Protein AF-A0A7M4DQT8-F1 (afdb_monomer)

Mean predicted aligned error: 9.0 Å

Radius of gyration: 18.7 Å; Cα contacts (8 Å, |Δi|>4): 363; chains: 1; bounding box: 42×49×51 Å

Organism: NCBI:txid2761496

pLDDT: mean 80.87, std 18.99, range [19.44, 98.06]

Sequence (211 aa):
MRLVGCSSTVIAAPVTSRQLQTQGSTGDQQHAVLESAALSCTLWRNPTDHDDPANLADLSDGARIALNSDPAGPLPDWLLRLRERLRYPLLWEAVRTTHISDHSLAGWHTPASELVDHTNYILTNTFRDTRNSGWGPHSTVRDPATENALTLDVPIRVDGRDVQGLRLDGDPDVVGLAASLGDRILTAVLAREHKPFLRLAFATRPDRAPG

Solvent-accessible surface area (backbone atoms only — not comparable to full-atom values): 12280 Å² total; per-residue (Å²): 135,87,84,78,78,85,52,84,48,73,43,57,60,81,48,89,49,78,45,82,47,77,45,64,50,70,62,103,50,101,56,75,44,73,38,34,36,30,33,26,33,42,49,42,64,42,75,93,44,80,82,43,73,75,22,47,41,97,60,56,70,67,57,49,49,67,67,70,51,83,68,98,58,95,68,59,69,70,56,53,56,49,53,60,51,70,48,31,38,64,41,68,53,23,36,34,39,36,44,57,84,50,74,88,49,44,87,70,62,39,44,56,53,52,34,28,51,52,42,40,51,46,43,50,67,74,37,32,93,83,31,35,54,73,77,68,98,80,42,43,59,59,87,62,66,51,68,88,57,48,44,73,78,36,78,40,42,43,69,90,38,77,40,65,19,36,33,34,72,76,53,89,61,39,34,35,38,17,27,68,73,81,62,33,32,41,29,33,43,42,57,41,89,52,50,89,64,54,56,87,37,34,30,76,46,75,62,77,72,88,124

Nearest PDB structures (foldseek):
  2grg-assembly1_A  TM=5.881E-01  e=9.055E-01  Saccharomyces cerevisiae
  3ggr-assembly1_B  TM=3.347E-01  e=1.017E+00  Homo sapiens
  7z1o-assembly1_H  TM=2.365E-01  e=1.678E-01  Saccharomyces cerevisiae W303
  7o75-assembly1_H  TM=2.654E-01  e=6.389E-01  Saccharomyces cerevisiae S288C
  6qh1-assembly1_B  TM=6.733E-01  e=9.819E+00  Schizosaccharomyces pombe

Foldseek 3Di:
DDDQDDDWDKDFPPFPDKDKDWDWDDDPDPDTDTFKIFMKTFFDLPPVDNPPLVQFDPDDPVLVCVLPDDPPDDDPPVVVVVSVSNRGDMQGSQKMKGFQPDPVCVVVDDQLNVQQVVQQVCCVPVVVVPFWDDDDPPTHGHPGDHSVQKDFQDFAAEQNGTATWIWRDPDQQKIKIWGDPDRIIMIGIGGPVCVVSGDGHIYTDPRDPDD

Secondary structure (DSSP, 8-state):
---------BPPBT---EEEEEEEE--SSSS-EEEEEEEEEE--SSTT-TT-GGGS----HHHHHHHHSPPSSPPPHHHHHHHHHTTS-EEEEEEEEEE---GGGTTT--HHHHHHHHHHHHHHHHSHHHHEESSSTT-EESS---GGGEEEEEEEEETTEEEEEEEE--SSSEEEEEEE-SSEEEEEEEEGGGGGG-B--B-BPPP----

Structure (mmCIF, N/CA/C/O backbone):
data_AF-A0A7M4DQT8-F1
#
_entry.id   AF-A0A7M4DQT8-F1
#
loop_
_atom_site.group_PDB
_atom_site.id
_atom_site.type_symbol
_atom_site.label_atom_id
_atom_site.label_alt_id
_atom_site.label_comp_id
_atom_site.label_asym_id
_atom_site.label_entity_id
_atom_site.label_seq_id
_atom_site.pdbx_PDB_ins_code
_atom_site.Cartn_x
_atom_site.Cartn_y
_atom_site.Cartn_z
_atom_site.occupancy
_atom_site.B_iso_or_equiv
_atom_site.auth_seq_id
_atom_site.auth_comp_id
_atom_site.auth_asym_id
_atom_site.auth_atom_id
_atom_site.pdbx_PDB_model_num
ATOM 1 N N . MET A 1 1 ? 2.878 -35.158 16.247 1.00 23.28 1 MET A N 1
ATOM 2 C CA . MET A 1 1 ? 1.845 -34.104 16.336 1.00 23.28 1 MET A CA 1
ATOM 3 C C . MET A 1 1 ? 2.089 -33.153 15.172 1.00 23.28 1 MET A C 1
ATOM 5 O O . MET A 1 1 ? 3.195 -32.646 15.063 1.00 23.28 1 MET A O 1
ATOM 9 N N . ARG A 1 2 ? 1.163 -33.083 14.208 1.00 19.44 2 ARG A N 1
ATOM 10 C CA . ARG A 1 2 ? 1.344 -32.379 12.925 1.00 19.44 2 ARG A CA 1
ATOM 11 C C . ARG A 1 2 ? 1.189 -30.868 13.137 1.00 19.44 2 ARG A C 1
ATOM 13 O O . ARG A 1 2 ? 0.132 -30.443 13.588 1.00 19.44 2 ARG A O 1
ATOM 20 N N . LEU A 1 3 ? 2.223 -30.090 12.819 1.00 20.17 3 LEU A N 1
ATOM 21 C CA . LEU A 1 3 ? 2.159 -28.628 12.751 1.00 20.17 3 LEU A CA 1
ATOM 22 C C . LEU A 1 3 ? 1.460 -28.237 11.445 1.00 20.17 3 LEU A C 1
ATOM 24 O O . LEU A 1 3 ? 1.975 -28.483 10.355 1.00 20.17 3 LEU A O 1
ATOM 28 N N . VAL A 1 4 ? 0.253 -27.696 11.577 1.00 22.62 4 VAL A N 1
ATOM 29 C CA . VAL A 1 4 ? -0.516 -27.087 10.490 1.00 22.62 4 VAL A CA 1
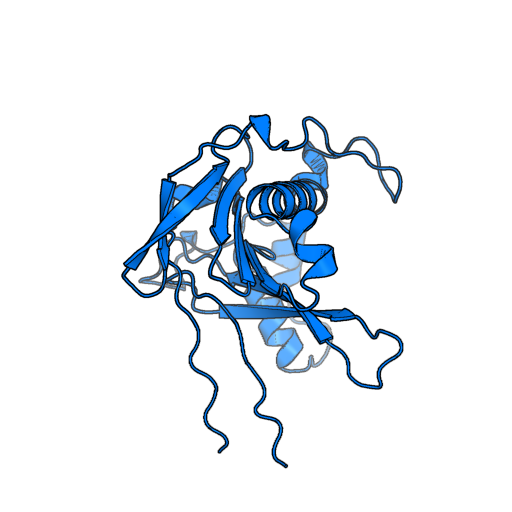ATOM 30 C C . VAL A 1 4 ? 0.084 -25.702 10.258 1.00 22.62 4 VAL A C 1
ATOM 32 O O . VAL A 1 4 ? 0.079 -24.867 11.157 1.00 22.62 4 VAL A O 1
ATOM 35 N N . GLY A 1 5 ? 0.684 -25.495 9.086 1.00 25.33 5 GLY A N 1
ATOM 36 C CA . GLY A 1 5 ? 1.265 -24.215 8.698 1.00 25.33 5 GLY A CA 1
ATOM 37 C C . GLY A 1 5 ? 0.170 -23.204 8.376 1.00 25.33 5 GLY A C 1
ATOM 38 O O . GLY A 1 5 ? -0.442 -23.297 7.316 1.00 25.33 5 GLY A O 1
ATOM 39 N N . CYS A 1 6 ? -0.046 -22.245 9.275 1.00 23.98 6 CYS A N 1
ATOM 40 C CA . CYS A 1 6 ? -0.938 -21.110 9.056 1.00 23.98 6 CYS A CA 1
ATOM 41 C C . CYS A 1 6 ? -0.392 -20.233 7.920 1.00 23.98 6 CYS A C 1
ATOM 43 O O . CYS A 1 6 ? 0.663 -19.610 8.053 1.00 23.98 6 CYS A O 1
ATOM 45 N N . SER A 1 7 ? -1.094 -20.201 6.787 1.00 31.19 7 SER A N 1
ATOM 46 C CA . SER A 1 7 ? -0.751 -19.378 5.625 1.00 31.19 7 SER A CA 1
ATOM 47 C C . SER A 1 7 ? -1.648 -18.139 5.570 1.00 31.19 7 SER A C 1
ATOM 49 O O . SER A 1 7 ? -2.749 -18.189 5.034 1.00 31.19 7 SER A O 1
ATOM 51 N N . SER A 1 8 ? -1.175 -16.990 6.057 1.00 33.00 8 SER A N 1
ATOM 52 C CA . SER A 1 8 ? -1.932 -15.729 5.975 1.00 33.00 8 SER A CA 1
ATOM 53 C C . SER A 1 8 ? -1.535 -14.919 4.749 1.00 33.00 8 SER A C 1
ATOM 55 O O . SER A 1 8 ? -0.367 -14.564 4.609 1.00 33.0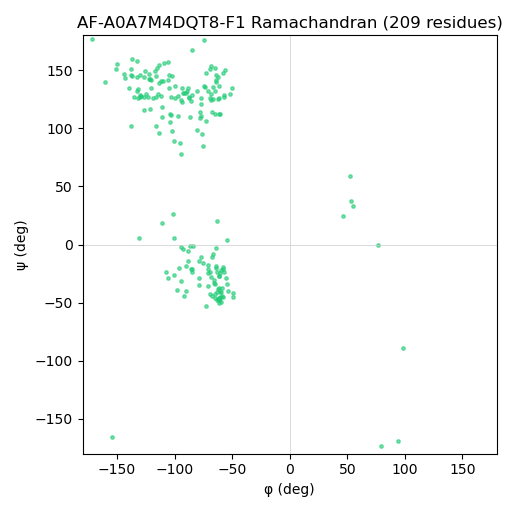0 8 SER A O 1
ATOM 57 N N . THR A 1 9 ? -2.482 -14.553 3.875 1.00 42.03 9 THR A N 1
ATOM 58 C CA . THR A 1 9 ? -2.281 -13.438 2.929 1.00 42.03 9 THR A CA 1
ATOM 59 C C . THR A 1 9 ? -3.595 -12.879 2.370 1.00 42.03 9 THR A C 1
ATOM 61 O O . THR A 1 9 ? -4.488 -13.639 2.002 1.00 42.03 9 THR A O 1
ATOM 64 N N . VAL A 1 10 ? -3.659 -11.548 2.243 1.00 39.78 10 VAL A N 1
ATOM 65 C CA . VAL A 1 10 ? -4.800 -10.752 1.777 1.00 39.78 10 VAL A CA 1
ATOM 66 C C . VAL A 1 10 ? -4.768 -10.438 0.263 1.00 39.78 10 VAL A C 1
ATOM 68 O O . VAL A 1 10 ? -3.748 -10.032 -0.280 1.00 39.78 10 VAL A O 1
ATOM 71 N N . ILE A 1 11 ? -5.889 -10.600 -0.450 1.00 42.41 11 ILE A N 1
ATOM 72 C CA . ILE A 1 11 ? -6.026 -10.298 -1.893 1.00 42.41 11 ILE A CA 1
ATOM 73 C C . ILE A 1 11 ? -6.564 -8.883 -2.150 1.00 42.41 11 ILE A C 1
ATOM 75 O O . ILE A 1 11 ? -7.702 -8.645 -1.784 1.00 42.41 11 ILE A O 1
ATOM 79 N N . ALA A 1 12 ? -5.845 -8.033 -2.897 1.00 35.44 12 ALA A N 1
ATOM 80 C CA . ALA A 1 12 ? -6.439 -6.925 -3.662 1.00 35.44 12 ALA A CA 1
ATOM 81 C C . ALA A 1 12 ? -6.751 -7.397 -5.101 1.00 35.44 12 ALA A C 1
ATOM 83 O O . ALA A 1 12 ? -5.909 -8.027 -5.748 1.00 35.44 12 ALA A O 1
ATOM 84 N N . ALA A 1 13 ? -7.963 -7.153 -5.606 1.00 44.38 13 ALA A N 1
ATOM 85 C CA . ALA A 1 13 ? -8.388 -7.557 -6.954 1.00 44.38 13 ALA A CA 1
ATOM 86 C C . ALA A 1 13 ? -8.557 -6.337 -7.888 1.00 44.38 13 ALA A C 1
ATOM 88 O O . ALA A 1 13 ? -9.111 -5.337 -7.428 1.00 44.38 13 ALA A O 1
ATOM 89 N N . PRO A 1 14 ? -8.170 -6.420 -9.183 1.00 47.59 14 PRO A N 1
ATOM 90 C CA . PRO A 1 14 ? -7.611 -7.575 -9.888 1.00 47.59 14 PRO A CA 1
ATOM 91 C C . PRO A 1 14 ? -6.079 -7.470 -10.014 1.00 47.59 14 PRO A C 1
ATOM 93 O O . PRO A 1 14 ? -5.546 -6.961 -10.992 1.00 47.59 14 PRO A O 1
ATOM 96 N N . VAL A 1 15 ? -5.346 -7.980 -9.020 1.00 46.81 15 VAL A N 1
ATOM 97 C CA . VAL A 1 15 ? -3.899 -8.201 -9.142 1.00 46.81 15 VAL A CA 1
ATOM 98 C C . VAL A 1 15 ? -3.653 -9.659 -9.524 1.00 46.81 15 VAL A C 1
ATOM 100 O O . VAL A 1 15 ? -3.838 -10.560 -8.693 1.00 46.81 15 VAL A O 1
ATOM 103 N N . THR A 1 16 ? -3.193 -9.877 -10.757 1.00 49.41 16 THR A N 1
ATOM 104 C CA . THR A 1 16 ? -2.913 -11.205 -11.339 1.00 49.41 16 THR A CA 1
ATOM 105 C C . THR A 1 16 ? -1.515 -11.734 -10.984 1.00 4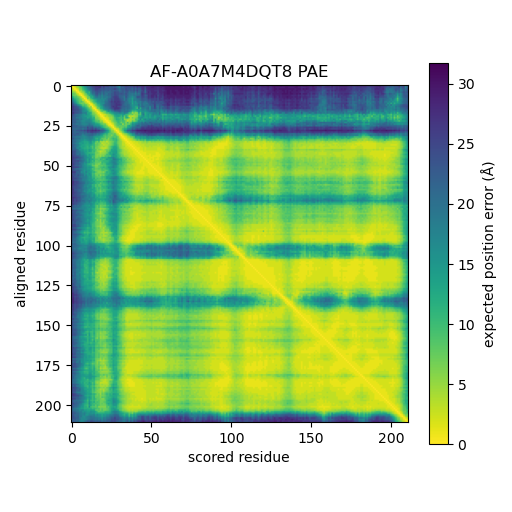9.41 16 THR A C 1
ATOM 107 O O . THR A 1 16 ? -1.311 -12.942 -10.914 1.00 49.41 16 THR A O 1
ATOM 110 N N . SER A 1 17 ? -0.563 -10.851 -10.656 1.00 51.78 17 SER A N 1
ATOM 111 C CA . SER A 1 17 ? 0.837 -11.220 -10.395 1.00 51.78 17 SER A CA 1
ATOM 112 C C . SER A 1 17 ? 1.311 -10.685 -9.045 1.00 51.78 17 SER A C 1
ATOM 114 O O . SER A 1 17 ? 1.395 -9.476 -8.837 1.00 51.78 17 SER A O 1
ATOM 116 N N . ARG A 1 18 ? 1.638 -11.591 -8.113 1.00 59.94 18 ARG A N 1
ATOM 117 C CA . ARG A 1 18 ? 1.982 -11.258 -6.717 1.00 59.94 18 ARG A CA 1
ATOM 118 C C . ARG A 1 18 ? 3.361 -11.768 -6.344 1.00 59.94 18 ARG A C 1
ATOM 120 O O . ARG A 1 18 ? 3.791 -12.800 -6.852 1.00 59.94 18 ARG A O 1
ATOM 127 N N . GLN A 1 19 ? 4.043 -11.031 -5.487 1.00 57.81 19 GLN A N 1
ATOM 128 C CA . GLN A 1 19 ? 5.259 -11.455 -4.813 1.00 57.81 19 GLN A CA 1
ATOM 129 C C . GLN A 1 19 ? 4.999 -11.341 -3.314 1.00 57.81 19 GLN A C 1
ATOM 131 O O . GLN A 1 19 ? 4.532 -10.305 -2.852 1.00 57.81 19 GLN A O 1
ATOM 136 N N . LEU A 1 20 ? 5.250 -12.428 -2.587 1.00 66.50 20 LEU A N 1
ATOM 137 C CA . LEU A 1 20 ? 5.123 -12.481 -1.135 1.00 66.50 20 LEU A CA 1
ATOM 138 C C . LEU A 1 20 ? 6.511 -12.324 -0.527 1.00 66.50 20 LEU A C 1
ATOM 140 O O . LEU A 1 20 ? 7.429 -13.060 -0.891 1.00 66.50 20 LEU A O 1
ATOM 144 N N . GLN A 1 21 ? 6.646 -11.367 0.378 1.00 59.88 21 GLN A N 1
ATOM 145 C CA . GLN A 1 21 ? 7.790 -11.226 1.263 1.00 59.88 21 GLN A CA 1
ATOM 146 C C . GLN A 1 21 ? 7.335 -11.522 2.686 1.00 59.88 21 GLN A C 1
ATOM 148 O O . GLN A 1 21 ? 6.234 -11.164 3.095 1.00 59.88 21 GLN A O 1
ATOM 153 N N . THR A 1 22 ? 8.188 -12.207 3.430 1.00 62.84 22 THR A N 1
ATOM 154 C CA . THR A 1 22 ? 7.878 -12.716 4.760 1.00 62.84 22 THR A CA 1
ATOM 155 C C . THR A 1 22 ? 9.005 -12.289 5.684 1.00 62.84 22 THR A C 1
ATOM 157 O O . THR A 1 22 ? 10.168 -12.542 5.372 1.00 62.84 22 THR A O 1
ATOM 160 N N . GLN A 1 23 ? 8.670 -11.648 6.799 1.00 56.72 23 GLN A N 1
ATOM 161 C CA . GLN A 1 23 ? 9.611 -11.300 7.858 1.00 56.72 23 GLN A CA 1
ATOM 162 C C . GLN A 1 23 ? 9.249 -12.093 9.115 1.00 56.72 23 GLN A C 1
ATOM 164 O O . GLN A 1 23 ? 8.091 -12.130 9.531 1.00 56.72 23 GLN A O 1
ATOM 169 N N . GLY A 1 24 ? 10.234 -12.761 9.706 1.00 50.09 24 GLY A N 1
ATOM 170 C CA . GLY A 1 24 ? 10.061 -13.512 10.944 1.00 50.09 24 GLY A CA 1
ATOM 171 C C . GLY A 1 24 ? 11.239 -13.284 11.873 1.00 50.09 24 GLY A C 1
ATOM 172 O O . GLY A 1 24 ? 12.356 -13.040 11.412 1.00 50.09 24 GLY A O 1
ATOM 173 N N . SER A 1 25 ? 10.984 -13.386 13.169 1.00 49.28 25 SER A N 1
ATOM 174 C CA . SER A 1 25 ? 12.021 -13.364 14.191 1.00 49.28 25 SER A CA 1
ATOM 175 C C . SER A 1 25 ? 12.232 -14.762 14.758 1.00 49.28 25 SER A C 1
ATOM 177 O O . SER A 1 25 ? 11.388 -15.657 14.657 1.00 49.28 25 SER A O 1
ATOM 179 N N . THR A 1 26 ? 13.414 -14.974 15.325 1.00 45.16 26 THR A N 1
ATOM 180 C CA . THR A 1 26 ? 13.712 -16.165 16.117 1.00 45.16 26 THR A CA 1
ATOM 181 C C . THR A 1 26 ? 13.982 -15.680 17.534 1.00 45.16 26 THR A C 1
ATOM 183 O O . THR A 1 26 ? 15.041 -15.115 17.794 1.00 45.16 26 THR A O 1
ATOM 186 N N . GLY A 1 27 ? 13.003 -15.822 18.427 1.00 45.62 27 GLY A N 1
ATOM 187 C CA . GLY A 1 27 ? 13.247 -15.706 19.868 1.00 45.62 27 GLY A CA 1
ATOM 188 C C . GLY A 1 27 ? 13.968 -16.952 20.392 1.00 45.62 27 GLY A C 1
ATOM 189 O O . GLY A 1 27 ? 14.128 -17.916 19.652 1.00 45.62 27 GLY A O 1
ATOM 190 N N . ASP A 1 28 ? 14.347 -16.973 21.673 1.00 50.66 28 ASP A N 1
ATOM 191 C CA . ASP A 1 28 ? 15.038 -18.078 22.385 1.00 50.66 28 ASP A CA 1
ATOM 192 C C . ASP A 1 28 ? 14.342 -19.467 22.321 1.00 50.66 28 ASP A C 1
ATOM 194 O O . ASP A 1 28 ? 14.787 -20.442 22.927 1.00 50.66 28 ASP A O 1
ATOM 198 N N . GLN A 1 29 ? 13.245 -19.592 21.575 1.00 48.81 29 GLN A N 1
ATOM 199 C CA . GLN A 1 29 ? 12.567 -20.840 21.262 1.00 48.81 29 GLN A CA 1
ATOM 200 C C . GLN A 1 29 ? 12.869 -21.244 19.814 1.00 48.81 29 GLN A C 1
ATOM 202 O O . GLN A 1 29 ? 12.802 -20.436 18.897 1.00 48.81 29 GLN A O 1
ATOM 207 N N . GLN A 1 30 ? 13.183 -22.523 19.609 1.00 51.69 30 GLN A N 1
ATOM 208 C CA . GLN A 1 30 ? 13.743 -23.141 18.393 1.00 51.69 30 GLN A CA 1
ATOM 209 C C . GLN A 1 30 ? 12.858 -23.094 17.118 1.00 51.69 30 GLN A C 1
ATOM 211 O O . GLN A 1 30 ? 13.068 -23.875 16.188 1.00 51.69 30 GLN A O 1
ATOM 216 N N . HIS A 1 31 ? 11.880 -22.190 17.037 1.00 54.09 31 HIS A N 1
ATOM 217 C CA . HIS A 1 31 ? 10.994 -22.004 15.893 1.00 54.09 31 HIS A CA 1
ATOM 218 C C . HIS A 1 31 ? 10.905 -20.525 15.507 1.00 54.09 31 HIS A C 1
ATOM 220 O O . HIS A 1 31 ? 10.556 -19.683 16.329 1.00 54.09 31 HIS A O 1
ATOM 226 N N . ALA A 1 32 ? 11.183 -20.223 14.235 1.00 56.00 32 ALA A N 1
ATOM 227 C CA . ALA A 1 32 ? 10.924 -18.903 13.674 1.00 56.00 32 ALA A CA 1
ATOM 228 C C . ALA A 1 32 ? 9.419 -18.603 13.746 1.00 56.00 32 ALA A C 1
ATOM 230 O O . ALA A 1 32 ? 8.603 -19.396 13.264 1.00 56.00 32 ALA A O 1
ATOM 231 N N . VAL A 1 33 ? 9.060 -17.466 14.338 1.00 63.25 33 VAL A N 1
ATOM 232 C CA . VAL A 1 33 ? 7.681 -16.981 14.386 1.00 63.25 33 VAL A CA 1
ATOM 233 C C . VAL A 1 33 ? 7.507 -15.973 13.258 1.00 63.25 33 VAL A C 1
ATOM 235 O O . VAL A 1 33 ? 8.305 -15.051 13.096 1.00 63.25 33 VAL A O 1
ATOM 238 N N . LEU A 1 34 ? 6.474 -16.177 12.440 1.00 66.44 34 LEU A N 1
ATOM 239 C CA . LEU A 1 34 ? 6.088 -15.206 11.426 1.00 66.44 34 LEU A CA 1
ATOM 240 C C . LEU A 1 34 ? 5.560 -13.950 12.123 1.00 66.44 34 LEU A C 1
ATOM 242 O O . LEU A 1 34 ? 4.507 -14.005 12.752 1.00 66.44 34 LEU A O 1
ATOM 246 N N . GLU A 1 35 ? 6.270 -12.833 11.991 1.00 79.06 35 GLU A N 1
ATOM 247 C CA . GLU A 1 35 ? 5.839 -11.549 12.551 1.00 79.06 35 GLU A CA 1
ATOM 248 C C . GLU A 1 35 ? 5.021 -10.764 11.540 1.00 79.06 35 GLU A C 1
ATOM 250 O O . GLU A 1 35 ? 3.965 -10.236 11.873 1.00 79.06 35 GLU A O 1
ATOM 255 N N . SER A 1 36 ? 5.460 -10.719 10.282 1.00 83.06 36 SER A N 1
ATOM 256 C CA . SER A 1 36 ? 4.687 -10.062 9.237 1.00 83.06 36 SER A CA 1
ATOM 257 C C . SER A 1 36 ? 4.899 -10.661 7.852 1.00 83.06 36 SER A C 1
ATOM 259 O O . SER A 1 36 ? 5.950 -11.206 7.512 1.00 83.06 36 SER A O 1
ATOM 261 N N . ALA A 1 37 ? 3.868 -10.548 7.024 1.00 87.25 37 ALA A N 1
ATOM 262 C CA . ALA A 1 37 ? 3.912 -10.891 5.613 1.00 87.25 37 ALA A CA 1
ATOM 263 C C . ALA A 1 37 ? 3.469 -9.683 4.787 1.00 87.25 37 ALA A C 1
ATOM 265 O O . ALA A 1 37 ? 2.413 -9.109 5.049 1.00 87.25 37 ALA A O 1
ATOM 266 N N . ALA A 1 38 ? 4.262 -9.311 3.788 1.00 88.81 38 ALA A N 1
ATOM 267 C CA . ALA A 1 38 ? 3.995 -8.208 2.878 1.00 88.81 38 ALA A CA 1
ATOM 268 C C . ALA A 1 38 ? 3.813 -8.711 1.442 1.00 88.81 38 ALA A C 1
ATOM 270 O O . ALA A 1 38 ? 4.451 -9.668 0.997 1.00 88.81 38 ALA A O 1
ATOM 271 N N . LEU A 1 39 ? 2.928 -8.058 0.700 1.00 88.81 39 LEU A N 1
ATOM 272 C CA . LEU A 1 39 ? 2.611 -8.390 -0.678 1.00 88.81 39 LEU A CA 1
ATOM 273 C C . LEU A 1 39 ? 2.922 -7.244 -1.620 1.00 88.81 39 LEU A C 1
ATOM 275 O O . LEU A 1 39 ? 2.331 -6.172 -1.518 1.00 88.81 39 LEU A O 1
ATOM 279 N N . SER A 1 40 ? 3.719 -7.555 -2.636 1.00 85.62 40 SER A N 1
ATOM 280 C CA . SER A 1 40 ? 3.918 -6.702 -3.801 1.00 85.62 40 SER A CA 1
ATOM 281 C C . SER A 1 40 ? 3.068 -7.188 -4.972 1.00 85.62 40 SER A C 1
ATOM 283 O O . SER A 1 40 ? 2.996 -8.388 -5.267 1.00 85.62 40 SER A O 1
ATOM 285 N N . CYS A 1 41 ? 2.428 -6.256 -5.667 1.00 84.44 41 CYS A N 1
ATOM 286 C CA . CYS A 1 41 ? 1.383 -6.543 -6.645 1.00 84.44 41 CYS A CA 1
ATOM 287 C C . CYS A 1 41 ? 1.617 -5.770 -7.947 1.00 84.44 41 CYS A C 1
ATOM 289 O O . CYS A 1 41 ? 1.841 -4.568 -7.901 1.00 84.44 41 CYS A O 1
ATOM 291 N N . THR A 1 42 ? 1.533 -6.420 -9.109 1.00 88.25 42 THR A N 1
ATOM 292 C CA . THR A 1 42 ? 1.520 -5.688 -10.389 1.00 88.25 42 THR A CA 1
ATOM 293 C C . THR A 1 42 ? 0.190 -4.953 -10.563 1.00 88.25 42 THR A C 1
ATOM 295 O O . THR A 1 42 ? -0.871 -5.553 -10.371 1.00 88.25 42 THR A O 1
ATOM 298 N N . LEU A 1 43 ? 0.246 -3.673 -10.931 1.00 89.56 43 LEU A N 1
ATOM 299 C CA . LEU A 1 43 ? -0.931 -2.873 -11.254 1.00 89.56 43 LEU A CA 1
ATOM 300 C C . LEU A 1 43 ? -1.323 -3.065 -12.722 1.00 89.56 43 LEU A C 1
ATOM 302 O O . LEU A 1 43 ? -0.541 -2.763 -13.618 1.00 89.56 43 LEU A O 1
ATOM 306 N N . TRP A 1 44 ? -2.567 -3.477 -12.949 1.00 91.06 44 TRP A N 1
ATOM 307 C CA . TRP A 1 44 ? -3.201 -3.469 -14.266 1.00 91.06 44 TRP A CA 1
ATOM 308 C C . TRP A 1 44 ? -4.174 -2.291 -14.333 1.00 91.06 44 TRP A C 1
ATOM 310 O O . TRP A 1 44 ? -5.233 -2.330 -13.708 1.00 91.06 44 TRP A O 1
ATOM 320 N N . ARG A 1 45 ? -3.805 -1.227 -15.055 1.00 90.19 45 ARG A N 1
ATOM 321 C CA . ARG A 1 45 ? -4.676 -0.059 -15.276 1.00 90.19 45 ARG A CA 1
ATOM 322 C C . ARG A 1 45 ? -5.833 -0.400 -16.222 1.00 90.19 45 ARG A C 1
ATOM 324 O O . ARG A 1 45 ? -6.949 0.057 -15.995 1.00 90.19 45 ARG A O 1
ATOM 331 N N . ASN A 1 46 ? -5.580 -1.252 -17.216 1.00 89.81 46 ASN A N 1
ATOM 332 C CA . ASN A 1 46 ? -6.580 -1.949 -18.015 1.00 89.81 46 ASN A CA 1
ATOM 333 C C . ASN A 1 46 ? -6.488 -3.464 -17.729 1.00 89.81 46 ASN A C 1
ATOM 335 O O . ASN A 1 46 ? -5.664 -4.160 -18.318 1.00 89.81 46 ASN A O 1
ATOM 339 N N . PRO A 1 47 ? -7.318 -4.005 -16.821 1.00 87.25 47 PRO A N 1
ATOM 340 C CA . PRO A 1 47 ? -7.286 -5.428 -16.484 1.00 87.25 47 PRO A CA 1
ATOM 341 C C . PRO A 1 47 ? -7.944 -6.333 -17.536 1.00 87.25 47 PRO A C 1
ATOM 343 O O . PRO A 1 47 ? -7.838 -7.550 -17.427 1.00 87.25 47 PRO A O 1
ATOM 346 N N . THR A 1 48 ? -8.663 -5.777 -18.518 1.00 89.75 48 THR A N 1
ATOM 347 C CA . THR A 1 48 ? -9.303 -6.577 -19.582 1.00 89.75 48 THR A CA 1
ATOM 348 C C . THR A 1 48 ? -8.375 -6.878 -20.752 1.00 89.75 48 THR A C 1
ATOM 350 O O . THR A 1 48 ? -8.606 -7.847 -21.470 1.00 89.75 48 THR A O 1
ATOM 353 N N . ASP A 1 49 ? -7.323 -6.078 -20.906 1.00 90.75 49 ASP A N 1
ATOM 354 C CA . ASP A 1 49 ? -6.278 -6.243 -21.906 1.00 90.75 49 ASP A CA 1
ATOM 355 C C . ASP A 1 49 ? -4.928 -5.973 -21.238 1.00 90.75 49 ASP A C 1
ATOM 357 O O . ASP A 1 49 ? -4.575 -4.828 -20.968 1.00 90.75 49 ASP A O 1
ATOM 361 N N . HIS A 1 50 ? -4.189 -7.037 -20.919 1.00 86.50 50 HIS A N 1
ATOM 362 C CA . HIS A 1 50 ? -2.890 -6.925 -20.254 1.00 86.50 50 HIS A CA 1
ATOM 363 C C . HIS A 1 50 ? -1.790 -6.365 -21.175 1.00 86.50 50 HIS A C 1
ATOM 365 O O . HIS A 1 50 ? -0.781 -5.872 -20.667 1.00 86.50 50 HIS A O 1
ATOM 371 N N . ASP A 1 51 ? -1.987 -6.387 -22.495 1.00 89.50 51 ASP A N 1
ATOM 372 C CA . ASP A 1 51 ? -1.025 -5.855 -23.466 1.00 89.50 51 ASP A CA 1
ATOM 373 C C . ASP A 1 51 ? -1.252 -4.359 -23.751 1.00 89.50 51 ASP A C 1
ATOM 375 O O . ASP A 1 51 ? -0.438 -3.724 -24.425 1.00 89.50 51 ASP A O 1
ATOM 379 N N . ASP A 1 52 ? -2.319 -3.770 -23.196 1.00 91.88 52 ASP A N 1
ATOM 380 C CA . ASP A 1 52 ? -2.603 -2.343 -23.321 1.00 91.88 52 ASP A CA 1
ATOM 381 C C . ASP A 1 52 ? -1.416 -1.508 -22.790 1.00 91.88 52 ASP A C 1
ATOM 383 O O . ASP A 1 52 ? -0.998 -1.690 -21.636 1.00 91.88 52 ASP A O 1
ATOM 387 N N . PRO A 1 53 ? -0.873 -0.557 -23.576 1.00 92.31 53 PRO A N 1
ATOM 388 C CA . PRO A 1 53 ? 0.230 0.301 -23.148 1.00 92.31 53 PRO A CA 1
ATOM 389 C C . PRO A 1 53 ? -0.083 1.122 -21.887 1.00 92.31 53 PRO A C 1
ATOM 391 O O . PRO A 1 53 ? 0.844 1.509 -21.175 1.00 92.31 53 PRO A O 1
ATOM 394 N N . ALA A 1 54 ? -1.358 1.341 -21.545 1.00 91.44 54 ALA A N 1
ATOM 395 C CA . ALA A 1 54 ? -1.769 1.943 -20.279 1.00 91.44 54 ALA A CA 1
ATOM 396 C C . ALA A 1 54 ? -1.304 1.137 -19.053 1.00 91.44 54 ALA A C 1
ATOM 398 O O . ALA A 1 54 ? -1.189 1.691 -17.958 1.00 91.44 54 ALA A O 1
ATOM 399 N N . ASN A 1 55 ? -1.012 -0.157 -19.202 1.00 90.88 55 ASN A N 1
ATOM 400 C CA . ASN A 1 55 ? -0.482 -0.991 -18.127 1.00 90.88 55 ASN A CA 1
ATOM 401 C C . ASN A 1 55 ? 1.015 -0.797 -17.887 1.00 90.88 55 ASN A C 1
ATOM 403 O O . ASN A 1 55 ? 1.499 -1.226 -16.845 1.00 90.88 55 ASN A O 1
ATOM 407 N N . LEU A 1 56 ? 1.753 -0.163 -18.798 1.00 92.25 56 LEU A N 1
ATOM 408 C CA . LEU A 1 56 ? 3.201 -0.021 -18.669 1.00 92.25 56 LEU A CA 1
ATOM 409 C C . LEU A 1 56 ? 3.583 0.997 -17.587 1.00 92.25 56 LEU A C 1
ATOM 411 O O . LEU A 1 56 ? 2.876 1.974 -17.319 1.00 92.25 56 LEU A O 1
ATOM 415 N N . ALA A 1 57 ? 4.709 0.746 -16.925 1.00 90.62 57 ALA A N 1
ATOM 416 C CA . ALA A 1 57 ? 5.309 1.700 -16.004 1.00 90.62 57 ALA A CA 1
ATOM 417 C C . ALA A 1 57 ? 5.861 2.907 -16.770 1.00 90.62 57 ALA A C 1
ATOM 419 O O . ALA A 1 57 ? 6.297 2.781 -17.915 1.00 90.62 57 ALA A O 1
ATOM 420 N N . ASP A 1 58 ? 5.879 4.065 -16.109 1.00 89.12 58 ASP A N 1
ATOM 421 C CA . ASP A 1 58 ? 6.633 5.213 -16.601 1.00 89.12 58 ASP A CA 1
ATOM 422 C C . ASP A 1 58 ? 8.118 4.967 -16.313 1.00 89.12 58 ASP A C 1
ATOM 424 O O . ASP A 1 58 ? 8.600 5.117 -15.189 1.00 89.12 58 ASP A O 1
ATOM 428 N N . LEU A 1 59 ? 8.818 4.439 -17.314 1.00 88.31 59 LEU A N 1
ATOM 429 C CA . LEU A 1 59 ? 10.225 4.077 -17.229 1.00 88.31 59 LEU A CA 1
ATOM 430 C C . LEU A 1 59 ? 11.059 5.098 -17.987 1.00 88.31 59 LEU A C 1
ATOM 432 O O . LEU A 1 59 ? 10.714 5.489 -19.102 1.00 88.31 59 LEU A O 1
ATOM 436 N N . SER A 1 60 ? 12.231 5.428 -17.441 1.00 88.81 60 SER A N 1
ATOM 437 C CA . SER A 1 60 ? 13.227 6.179 -18.202 1.00 88.81 60 SER A CA 1
ATOM 438 C C . SER A 1 60 ? 13.581 5.443 -19.496 1.00 88.81 60 SER A C 1
ATOM 440 O O . SER A 1 60 ? 13.575 4.208 -19.552 1.00 88.81 60 SER A O 1
ATOM 442 N N . ASP A 1 61 ? 13.954 6.190 -20.537 1.00 89.50 61 ASP A N 1
ATOM 443 C CA . ASP A 1 61 ? 14.342 5.599 -21.822 1.00 89.50 61 ASP A CA 1
ATOM 444 C C . ASP A 1 61 ? 15.443 4.548 -21.666 1.00 89.50 61 ASP A C 1
ATOM 446 O O . ASP A 1 61 ? 15.376 3.481 -22.276 1.00 89.50 61 ASP A O 1
ATOM 450 N N . GLY A 1 62 ? 16.415 4.810 -20.787 1.00 90.56 62 GLY A N 1
ATOM 451 C CA . GLY A 1 62 ? 17.474 3.862 -20.459 1.00 90.56 62 GLY A CA 1
ATOM 452 C C . GLY A 1 62 ? 16.941 2.565 -19.848 1.00 90.56 62 GLY A C 1
ATOM 453 O O . GLY A 1 62 ? 17.310 1.487 -20.307 1.00 90.56 62 GLY A O 1
ATOM 454 N N . ALA A 1 63 ? 16.044 2.646 -18.859 1.00 87.88 63 ALA A N 1
ATOM 455 C CA . ALA A 1 63 ? 15.442 1.465 -18.235 1.00 87.88 63 ALA A CA 1
ATOM 456 C C . ALA A 1 63 ? 14.576 0.675 -19.228 1.00 87.88 63 ALA A C 1
ATOM 458 O O . ALA A 1 63 ? 14.676 -0.549 -19.305 1.00 87.88 63 ALA A O 1
ATOM 459 N N . ARG A 1 64 ? 13.781 1.372 -20.046 1.00 90.00 64 ARG A N 1
ATOM 460 C CA . ARG A 1 64 ? 12.946 0.769 -21.092 1.00 90.00 64 ARG A CA 1
ATOM 461 C C . ARG A 1 64 ? 13.784 0.037 -22.139 1.00 90.00 64 ARG A C 1
ATOM 463 O O . ARG A 1 64 ? 13.496 -1.116 -22.449 1.00 90.00 64 ARG A O 1
ATOM 470 N N . ILE A 1 65 ? 14.845 0.666 -22.650 1.00 89.56 65 ILE A N 1
ATOM 471 C CA . ILE A 1 65 ? 15.795 0.026 -23.575 1.00 89.56 65 ILE A CA 1
ATOM 472 C C . ILE A 1 65 ? 16.435 -1.185 -22.896 1.00 89.56 65 ILE A C 1
ATOM 474 O O . ILE A 1 65 ? 16.404 -2.287 -23.439 1.00 89.56 65 ILE A O 1
ATOM 478 N N . ALA A 1 66 ? 16.942 -1.011 -21.675 1.00 87.94 66 ALA A N 1
ATOM 479 C CA . ALA A 1 66 ? 17.605 -2.072 -20.934 1.00 87.94 66 ALA A CA 1
ATOM 480 C C . ALA A 1 66 ? 16.697 -3.268 -20.636 1.00 87.94 66 ALA A C 1
ATOM 482 O O . ALA A 1 66 ? 17.240 -4.359 -20.500 1.00 87.94 66 ALA A O 1
ATOM 483 N N . LEU A 1 67 ? 15.370 -3.097 -20.536 1.00 89.44 67 LEU A N 1
ATOM 484 C CA . LEU A 1 67 ? 14.371 -4.168 -20.367 1.00 89.44 67 LEU A CA 1
ATOM 485 C C . LEU A 1 67 ? 13.912 -4.810 -21.687 1.00 89.44 67 LEU A C 1
ATOM 487 O O . LEU A 1 67 ? 13.421 -5.943 -21.669 1.00 89.44 67 LEU A O 1
ATOM 491 N N . ASN A 1 68 ? 14.072 -4.121 -22.816 1.00 87.94 68 ASN A N 1
ATOM 492 C CA . ASN A 1 68 ? 13.658 -4.605 -24.136 1.00 87.94 68 ASN A CA 1
ATOM 493 C C . ASN A 1 68 ? 14.793 -5.259 -24.933 1.00 87.94 68 ASN A C 1
ATOM 495 O O . ASN A 1 68 ? 14.513 -6.034 -25.839 1.00 87.94 68 ASN A O 1
ATOM 499 N N . SER A 1 69 ? 16.054 -4.985 -24.594 1.00 88.06 69 SER A N 1
ATOM 500 C CA . SER A 1 69 ? 17.203 -5.655 -25.211 1.00 88.06 69 SER A CA 1
ATOM 501 C C . SER A 1 69 ? 17.286 -7.134 -24.830 1.00 88.06 69 SER A C 1
ATOM 503 O O . SER A 1 69 ? 16.865 -7.527 -23.740 1.00 88.06 69 SER A O 1
ATOM 505 N N . ASP A 1 70 ? 17.903 -7.950 -25.680 1.00 86.81 70 ASP A N 1
ATOM 506 C CA . ASP A 1 70 ? 18.223 -9.327 -25.309 1.00 86.81 70 ASP A CA 1
ATOM 507 C C . ASP A 1 70 ? 19.231 -9.351 -24.148 1.00 86.81 70 ASP A C 1
ATOM 509 O O . ASP A 1 70 ? 20.161 -8.533 -24.106 1.00 86.81 70 ASP A O 1
ATOM 513 N N . PRO A 1 71 ? 19.066 -10.260 -23.169 1.00 85.56 71 PRO A N 1
ATOM 514 C CA . PRO A 1 71 ? 20.054 -10.420 -22.119 1.00 85.56 71 PRO A CA 1
ATOM 515 C C . PRO A 1 71 ? 21.379 -10.906 -22.716 1.00 85.56 71 PRO A C 1
ATOM 517 O O . PRO A 1 71 ? 21.403 -11.707 -23.646 1.00 85.56 71 PRO A O 1
ATOM 520 N N . ALA A 1 72 ? 22.498 -10.472 -22.134 1.00 85.38 72 ALA A N 1
ATOM 521 C CA . ALA A 1 72 ? 23.846 -10.808 -22.612 1.00 85.38 72 ALA A CA 1
ATOM 522 C C . ALA A 1 72 ? 24.200 -12.314 -22.536 1.00 85.38 72 ALA A C 1
ATOM 524 O O . ALA A 1 72 ? 25.289 -12.718 -22.938 1.00 85.38 72 ALA A O 1
ATOM 525 N N . GLY A 1 73 ? 23.301 -13.145 -22.008 1.00 87.38 73 GLY A N 1
ATOM 526 C CA . GLY A 1 73 ? 23.438 -14.589 -21.903 1.00 87.38 73 GLY A CA 1
ATOM 527 C C . GLY A 1 73 ? 22.135 -15.237 -21.425 1.00 87.38 73 GLY A C 1
ATOM 528 O O . GLY A 1 73 ? 21.166 -14.532 -21.124 1.00 87.38 73 GLY A O 1
ATOM 529 N N . PRO A 1 74 ? 22.093 -16.577 -21.340 1.00 89.81 74 PRO A N 1
ATOM 530 C CA . PRO A 1 74 ? 20.916 -17.289 -20.865 1.00 89.81 74 PRO A CA 1
ATOM 531 C C . PRO A 1 74 ? 20.621 -16.909 -19.411 1.00 89.81 74 PRO A C 1
ATOM 533 O O . PRO A 1 74 ? 21.480 -17.028 -18.535 1.00 89.81 74 PRO A O 1
ATOM 536 N N . LEU A 1 75 ? 19.394 -16.460 -19.156 1.00 88.88 75 LEU A N 1
ATOM 537 C CA . LEU A 1 75 ? 18.912 -16.171 -17.811 1.00 88.88 75 LEU A CA 1
ATOM 538 C C . LEU A 1 75 ? 18.008 -17.310 -17.330 1.00 88.88 75 LEU A C 1
ATOM 540 O O . LEU A 1 75 ? 17.244 -17.852 -18.128 1.00 88.88 75 LEU A O 1
ATOM 544 N N . PRO A 1 76 ? 18.033 -17.653 -16.031 1.00 91.94 76 PRO A N 1
ATOM 545 C CA . PRO A 1 76 ? 17.040 -18.553 -15.459 1.00 91.94 76 PRO A CA 1
ATOM 546 C C . PRO A 1 76 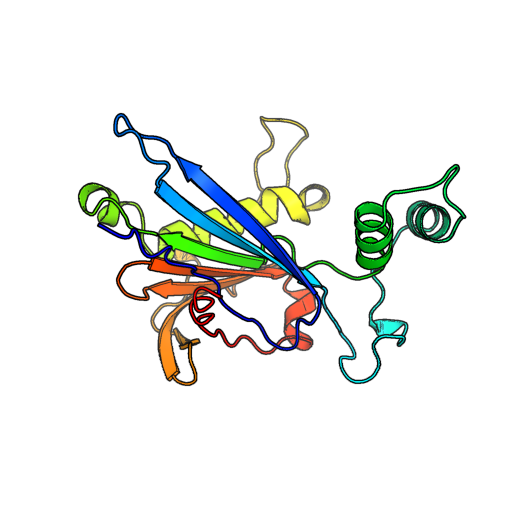? 15.614 -18.014 -15.646 1.00 91.94 76 PRO A C 1
ATOM 548 O O . PRO A 1 76 ? 15.388 -16.806 -15.537 1.00 91.94 76 PRO A O 1
ATOM 551 N N . ASP A 1 77 ? 14.626 -18.900 -15.804 1.00 88.62 77 ASP A N 1
ATOM 552 C CA . ASP A 1 77 ? 13.225 -18.508 -16.038 1.00 88.62 77 ASP A CA 1
ATOM 553 C C . ASP A 1 77 ? 12.665 -17.550 -14.981 1.00 88.62 77 ASP A C 1
ATOM 555 O O . ASP A 1 77 ? 11.835 -16.692 -15.276 1.00 88.62 77 ASP A O 1
ATOM 559 N N . TRP A 1 78 ? 13.093 -17.688 -13.722 1.00 82.19 78 TRP A N 1
ATOM 560 C CA . TRP A 1 78 ? 12.642 -16.799 -12.653 1.00 82.19 78 TRP A CA 1
ATOM 561 C C . TRP A 1 78 ? 13.096 -15.353 -12.879 1.00 82.19 78 TRP A C 1
ATOM 563 O O . TRP A 1 78 ? 12.348 -14.430 -12.560 1.00 82.19 78 TRP A O 1
ATOM 573 N N . LEU A 1 79 ? 14.277 -15.156 -13.468 1.00 86.75 79 LEU A N 1
ATOM 574 C CA . LEU A 1 79 ? 14.830 -13.839 -13.756 1.00 86.75 79 LEU A CA 1
ATOM 575 C C . LEU A 1 79 ? 14.192 -13.240 -15.012 1.00 86.75 79 LEU A C 1
ATOM 577 O O . LEU A 1 79 ? 13.921 -12.043 -15.037 1.00 86.75 79 LEU A O 1
ATOM 581 N N . LEU A 1 80 ? 13.856 -14.071 -16.004 1.00 88.19 80 LEU A N 1
ATOM 582 C CA . LEU A 1 80 ? 13.046 -13.652 -17.153 1.00 88.19 80 LEU A CA 1
ATOM 583 C C . LEU A 1 80 ? 11.654 -13.181 -16.709 1.00 88.19 80 LEU A C 1
ATOM 585 O O . LEU A 1 80 ? 11.224 -12.091 -17.077 1.00 88.19 80 LEU A O 1
ATOM 589 N N . ARG A 1 81 ? 10.983 -13.936 -15.828 1.00 84.88 81 ARG A N 1
ATOM 590 C CA . ARG A 1 81 ? 9.694 -13.520 -15.248 1.00 84.88 81 ARG A CA 1
ATOM 591 C C . ARG A 1 81 ? 9.805 -12.237 -14.428 1.00 84.88 81 ARG A C 1
ATOM 593 O O . ARG A 1 81 ? 8.890 -11.419 -14.461 1.00 84.88 81 ARG A O 1
ATOM 600 N N . LEU A 1 82 ? 10.894 -12.056 -13.680 1.00 83.94 82 LEU A N 1
ATOM 601 C CA . LEU A 1 82 ? 11.136 -10.817 -12.942 1.00 83.94 82 LEU A CA 1
ATOM 602 C C . LEU A 1 82 ? 11.320 -9.634 -13.900 1.00 83.94 82 LEU A C 1
ATOM 604 O O . LEU A 1 82 ? 10.699 -8.595 -13.702 1.00 83.94 82 LEU A O 1
ATOM 608 N N . ARG A 1 83 ? 12.118 -9.806 -14.957 1.00 88.94 83 ARG A N 1
ATOM 609 C CA . ARG A 1 83 ? 12.365 -8.789 -15.985 1.00 88.94 83 ARG A CA 1
ATOM 610 C C . ARG A 1 83 ? 11.081 -8.350 -16.687 1.00 88.94 83 ARG A C 1
ATOM 612 O O . ARG A 1 83 ? 10.867 -7.152 -16.831 1.00 88.94 83 ARG A O 1
ATOM 619 N N . GLU A 1 84 ? 10.214 -9.292 -17.053 1.00 87.44 84 GLU A N 1
ATOM 620 C CA . GLU A 1 84 ? 8.897 -8.978 -17.622 1.00 87.44 84 GLU A CA 1
ATOM 621 C C . GLU A 1 84 ? 8.041 -8.150 -16.656 1.00 87.44 84 GLU A C 1
ATOM 623 O O . GLU A 1 84 ? 7.427 -7.162 -17.046 1.00 87.44 84 GLU A O 1
ATOM 628 N N . ARG A 1 85 ? 8.062 -8.473 -15.358 1.00 85.19 85 ARG A N 1
ATOM 629 C CA . ARG A 1 85 ? 7.295 -7.728 -14.345 1.00 85.19 85 ARG A CA 1
ATOM 630 C C . ARG A 1 85 ? 7.769 -6.291 -14.148 1.00 85.19 85 ARG A C 1
ATOM 632 O O . ARG A 1 85 ? 6.941 -5.451 -13.817 1.00 85.19 85 ARG A O 1
ATOM 639 N N . LEU A 1 86 ? 9.057 -6.006 -14.352 1.00 89.25 86 LEU A N 1
ATOM 640 C CA . LEU A 1 86 ? 9.616 -4.653 -14.219 1.00 89.25 86 LEU A CA 1
ATOM 641 C C . LEU A 1 86 ? 9.110 -3.678 -15.294 1.00 89.25 86 LEU A C 1
ATOM 643 O O . LEU A 1 86 ? 9.323 -2.476 -15.166 1.00 89.25 86 LEU A O 1
ATOM 647 N N . ARG A 1 87 ? 8.431 -4.174 -16.337 1.00 90.94 87 ARG A N 1
ATOM 648 C CA . ARG A 1 87 ? 7.774 -3.340 -17.356 1.00 90.94 87 ARG A CA 1
ATOM 649 C C . ARG A 1 87 ? 6.475 -2.699 -16.865 1.00 90.94 87 ARG A C 1
ATOM 651 O O . ARG A 1 87 ? 5.990 -1.764 -17.494 1.00 90.94 87 ARG A O 1
ATOM 658 N N . TYR A 1 88 ? 5.920 -3.189 -15.760 1.00 91.06 88 TYR A N 1
ATOM 659 C CA . TYR A 1 88 ? 4.621 -2.780 -15.235 1.00 91.06 88 TYR A CA 1
ATOM 660 C C . TYR A 1 88 ? 4.776 -2.095 -13.869 1.00 91.06 88 TYR A C 1
ATOM 662 O O . TYR A 1 88 ? 5.710 -2.422 -13.129 1.00 91.06 88 TYR A O 1
ATOM 670 N N . PRO A 1 89 ? 3.869 -1.175 -13.484 1.00 90.38 89 PRO A N 1
ATOM 671 C CA . PRO A 1 89 ? 3.911 -0.557 -12.171 1.00 90.38 89 PRO A CA 1
ATOM 672 C C . PRO A 1 89 ? 3.749 -1.615 -11.082 1.00 90.38 89 PRO A C 1
ATOM 674 O O . PRO A 1 89 ? 2.903 -2.515 -11.162 1.00 90.38 89 PRO A O 1
ATOM 677 N N . LEU A 1 90 ? 4.567 -1.489 -10.044 1.00 86.75 90 LEU A N 1
ATOM 678 C CA . LEU A 1 90 ? 4.584 -2.394 -8.910 1.00 86.75 90 LEU A CA 1
ATOM 679 C C . LEU A 1 90 ? 4.054 -1.659 -7.684 1.00 86.75 90 LEU A C 1
ATOM 681 O O . LEU A 1 90 ? 4.656 -0.703 -7.207 1.00 86.75 90 LEU A O 1
ATOM 685 N N . LEU A 1 91 ? 2.947 -2.150 -7.139 1.00 89.50 91 LEU A N 1
ATOM 686 C CA . LEU A 1 91 ? 2.469 -1.778 -5.816 1.00 89.50 91 LEU A CA 1
ATOM 687 C C . LEU A 1 91 ? 3.369 -2.491 -4.800 1.00 89.50 91 LEU A C 1
ATOM 689 O O . LEU A 1 91 ? 3.088 -3.628 -4.412 1.00 89.50 91 LEU A O 1
ATOM 693 N N . TRP A 1 92 ? 4.508 -1.880 -4.481 1.00 86.19 92 TRP A N 1
ATOM 694 C CA . TRP A 1 92 ? 5.541 -2.460 -3.622 1.00 86.19 92 TRP A CA 1
ATOM 695 C C . TRP A 1 92 ? 5.060 -2.585 -2.177 1.00 86.19 92 TRP A C 1
ATOM 697 O O . TRP A 1 92 ? 4.626 -1.598 -1.597 1.00 86.19 92 TRP A O 1
ATOM 707 N N . GLU A 1 93 ? 5.119 -3.801 -1.624 1.00 89.75 93 GLU A N 1
ATOM 708 C CA . GLU A 1 93 ? 4.682 -4.161 -0.266 1.00 89.75 93 GLU A CA 1
ATOM 709 C C . GLU A 1 93 ? 3.305 -3.607 0.133 1.00 89.75 93 GLU A C 1
ATOM 711 O O . GLU A 1 93 ? 2.983 -3.494 1.308 1.00 89.75 93 GLU A O 1
ATOM 716 N N . ALA A 1 94 ? 2.450 -3.326 -0.849 1.00 91.25 94 ALA A N 1
ATOM 717 C CA . ALA A 1 94 ? 1.237 -2.539 -0.691 1.00 91.25 94 ALA A CA 1
ATOM 718 C C . ALA A 1 94 ? 0.231 -3.074 0.329 1.00 91.25 94 ALA A C 1
ATOM 720 O O . ALA A 1 94 ? -0.653 -2.338 0.760 1.00 91.25 94 ALA A O 1
ATOM 721 N N . VAL A 1 95 ? 0.323 -4.352 0.691 1.00 93.06 95 VAL A N 1
ATOM 722 C CA . VAL A 1 95 ? -0.476 -4.955 1.756 1.00 93.06 95 VAL A CA 1
ATOM 723 C C . VAL A 1 95 ? 0.449 -5.693 2.705 1.00 93.06 95 VAL A C 1
ATOM 725 O O . VAL A 1 95 ? 1.196 -6.565 2.269 1.00 93.06 95 VAL A O 1
ATOM 728 N N . ARG A 1 96 ? 0.347 -5.402 4.000 1.00 93.12 96 ARG A N 1
ATOM 729 C CA . ARG A 1 96 ? 1.058 -6.095 5.069 1.00 93.12 96 ARG A CA 1
ATOM 730 C C . ARG A 1 96 ? 0.062 -6.706 6.047 1.00 93.12 96 ARG A C 1
ATOM 732 O O . ARG A 1 96 ? -1.003 -6.158 6.320 1.00 93.12 96 ARG A O 1
ATOM 739 N N . THR A 1 97 ? 0.384 -7.893 6.534 1.00 91.25 97 THR A N 1
ATOM 740 C CA . THR A 1 97 ? -0.321 -8.555 7.628 1.00 91.25 97 THR A CA 1
ATOM 741 C C . THR A 1 97 ? 0.680 -8.801 8.740 1.00 91.25 97 THR A C 1
ATOM 743 O O . THR A 1 97 ? 1.632 -9.546 8.524 1.00 91.25 97 THR A O 1
ATOM 746 N N . THR A 1 98 ? 0.465 -8.181 9.894 1.00 89.81 98 THR A N 1
ATOM 747 C CA . THR A 1 98 ? 1.306 -8.324 11.088 1.00 89.81 98 THR A CA 1
ATOM 748 C C . THR A 1 98 ? 0.598 -9.240 12.083 1.00 89.81 98 THR A C 1
ATOM 750 O O . THR A 1 98 ? -0.572 -9.026 12.395 1.00 89.81 98 THR A O 1
ATOM 753 N N . HIS A 1 99 ? 1.272 -10.288 12.545 1.00 86.25 99 HIS A N 1
ATOM 754 C CA . HIS A 1 99 ? 0.764 -11.256 13.513 1.00 86.25 99 HIS A CA 1
ATOM 755 C C . HIS A 1 99 ? 1.097 -10.817 14.940 1.00 86.25 99 HIS A C 1
ATOM 757 O O . HIS A 1 99 ? 2.251 -10.535 15.256 1.00 86.25 99 HIS A O 1
ATOM 763 N N . ILE A 1 100 ? 0.098 -10.824 15.823 1.00 78.75 100 ILE A N 1
ATOM 764 C CA . ILE A 1 100 ? 0.286 -10.519 17.245 1.00 78.75 100 ILE A CA 1
ATOM 765 C C . ILE A 1 100 ? 0.488 -11.843 17.986 1.00 78.75 100 ILE A C 1
ATOM 767 O O . ILE A 1 100 ? -0.434 -12.392 18.585 1.00 78.75 100 ILE A O 1
ATOM 771 N N . SER A 1 101 ? 1.697 -12.393 17.880 1.00 70.06 101 SER A N 1
ATOM 772 C CA . SER A 1 101 ? 2.033 -13.701 18.465 1.00 70.06 101 SER A CA 1
ATOM 773 C C . SER A 1 101 ? 2.304 -13.627 19.971 1.00 70.06 101 SER A C 1
ATOM 775 O O . SER A 1 101 ? 2.066 -14.593 20.692 1.00 70.06 101 SER A O 1
ATOM 777 N N . ASP A 1 102 ? 2.782 -12.476 20.451 1.00 72.12 102 ASP A N 1
ATOM 778 C CA . ASP A 1 102 ? 2.997 -12.196 21.868 1.00 72.12 102 ASP A CA 1
ATOM 779 C C . ASP A 1 102 ? 1.992 -11.144 22.349 1.00 72.12 102 ASP A C 1
ATOM 781 O O . ASP A 1 102 ? 2.070 -9.962 22.007 1.00 72.12 102 ASP A O 1
ATOM 785 N N . HIS A 1 103 ? 1.036 -11.573 23.173 1.00 67.44 103 HIS A N 1
ATOM 786 C CA . HIS A 1 103 ? 0.022 -10.685 23.736 1.00 67.44 103 HIS A CA 1
ATOM 787 C C . HIS A 1 103 ? 0.602 -9.608 24.665 1.00 67.44 103 HIS A C 1
ATOM 789 O O . HIS A 1 103 ? -0.046 -8.581 24.863 1.00 67.44 103 HIS A O 1
ATOM 795 N N . SER A 1 104 ? 1.813 -9.791 25.204 1.00 67.31 104 SER A N 1
ATOM 796 C CA . SER A 1 104 ? 2.495 -8.746 25.977 1.00 67.31 104 SER A CA 1
ATOM 797 C C . SER A 1 104 ? 2.932 -7.563 25.103 1.00 67.31 104 SER A C 1
ATOM 799 O O . SER A 1 104 ? 3.019 -6.436 25.591 1.00 67.31 104 SER A O 1
ATOM 801 N N . LEU A 1 105 ? 3.103 -7.790 23.794 1.00 67.50 105 LEU A N 1
ATOM 802 C CA . LEU A 1 105 ? 3.413 -6.763 22.800 1.00 67.50 105 LEU A CA 1
ATOM 803 C C . LEU A 1 105 ? 2.164 -6.173 22.127 1.00 67.50 105 LEU A C 1
ATOM 805 O O . LEU A 1 105 ? 2.273 -5.219 21.359 1.00 67.50 105 LEU A O 1
ATOM 809 N N . ALA A 1 106 ? 0.964 -6.675 22.438 1.00 67.56 106 ALA A N 1
ATOM 810 C CA . ALA A 1 106 ? -0.283 -6.220 21.815 1.00 67.56 106 ALA A CA 1
ATOM 811 C C . ALA A 1 106 ? -0.575 -4.723 22.040 1.00 67.56 106 ALA A C 1
ATOM 813 O O . ALA A 1 106 ? -1.269 -4.108 21.239 1.00 67.56 106 ALA A O 1
ATOM 814 N N . GLY A 1 107 ? -0.032 -4.121 23.106 1.00 70.06 107 GLY A N 1
ATOM 815 C CA . GLY A 1 107 ? -0.120 -2.674 23.334 1.00 70.06 107 GLY A CA 1
ATOM 816 C C . GLY A 1 107 ? 0.732 -1.832 22.373 1.00 70.06 107 GLY A C 1
ATOM 817 O O . GLY A 1 107 ? 0.446 -0.653 22.196 1.00 70.06 107 GLY A O 1
ATOM 818 N N . TRP A 1 108 ? 1.752 -2.429 21.751 1.00 72.06 108 TRP A N 1
ATOM 819 C CA . TRP A 1 108 ? 2.649 -1.780 20.786 1.00 72.06 108 TRP A CA 1
ATOM 820 C C . TRP A 1 108 ? 2.191 -1.997 19.339 1.00 72.06 108 TRP A C 1
ATOM 822 O O . TRP A 1 108 ? 2.346 -1.113 18.496 1.00 72.06 108 TRP A O 1
ATOM 832 N N . HIS A 1 109 ? 1.562 -3.142 19.067 1.00 83.62 109 HIS A N 1
ATOM 833 C CA . HIS A 1 109 ? 0.989 -3.480 17.766 1.00 83.62 109 HIS A CA 1
ATOM 834 C C . HIS A 1 109 ? -0.499 -3.132 17.736 1.00 83.62 109 HIS A C 1
ATOM 836 O O . HIS A 1 109 ? -1.362 -3.962 18.023 1.00 83.62 109 HIS A O 1
ATOM 842 N N . THR A 1 110 ? -0.805 -1.888 17.374 1.00 91.88 110 THR A N 1
ATOM 843 C CA . THR A 1 110 ? -2.174 -1.420 17.136 1.00 91.88 110 THR A CA 1
ATOM 844 C C . THR A 1 110 ? -2.382 -1.176 15.640 1.00 91.88 110 THR A C 1
ATOM 846 O O . THR A 1 110 ? -1.418 -0.902 14.925 1.00 91.88 110 THR A O 1
ATOM 849 N N . PRO A 1 111 ? -3.623 -1.218 15.118 1.00 95.00 111 PRO A N 1
ATOM 850 C CA . PRO A 1 111 ? -3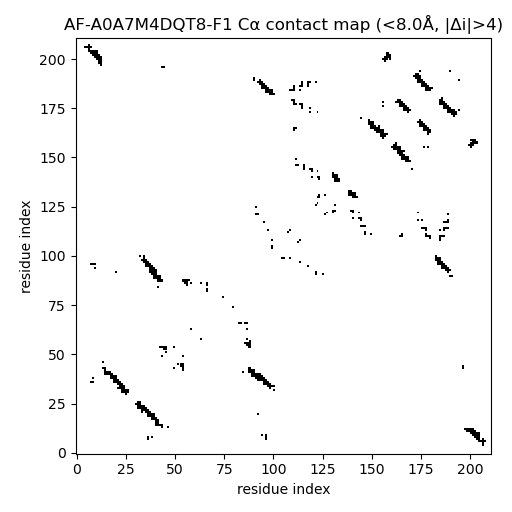.864 -0.854 13.724 1.00 95.00 111 PRO A CA 1
ATOM 851 C C . PRO A 1 111 ? -3.361 0.551 13.360 1.00 95.00 111 PRO A C 1
ATOM 853 O O . PRO A 1 111 ? -3.015 0.781 12.206 1.00 95.00 111 PRO A O 1
ATOM 856 N N . ALA A 1 112 ? -3.324 1.480 14.323 1.00 96.31 112 ALA A N 1
ATOM 857 C CA . ALA A 1 112 ? -2.836 2.838 14.113 1.00 96.31 112 ALA A CA 1
ATOM 858 C C . ALA A 1 112 ? -1.309 2.868 13.963 1.00 96.31 112 ALA A C 1
ATOM 860 O O . ALA A 1 112 ? -0.820 3.352 12.939 1.00 96.31 112 ALA A O 1
ATOM 861 N N . SER A 1 113 ? -0.581 2.286 14.923 1.00 94.69 113 SER A N 1
ATOM 862 C CA . SER A 1 113 ? 0.885 2.232 14.897 1.00 94.69 113 SER A CA 1
ATOM 863 C C . SER A 1 113 ? 1.398 1.475 13.672 1.00 94.69 113 SER A C 1
ATOM 865 O O . SER A 1 113 ? 2.215 2.003 12.921 1.00 94.69 113 SER A O 1
ATOM 867 N N . GLU A 1 114 ? 0.817 0.313 13.363 1.00 95.44 114 GLU A N 1
ATOM 868 C CA . GLU A 1 114 ? 1.179 -0.471 12.175 1.00 95.44 114 GLU A CA 1
ATOM 869 C C . GLU A 1 114 ? 0.920 0.285 10.864 1.00 95.44 114 GLU A C 1
ATOM 871 O O . GLU A 1 114 ? 1.686 0.157 9.906 1.00 95.44 114 GLU A O 1
ATOM 876 N N . LEU A 1 115 ? -0.166 1.068 10.781 1.00 97.44 115 LEU A N 1
ATOM 877 C CA . LEU A 1 115 ? -0.463 1.849 9.581 1.00 97.44 115 LEU A CA 1
ATOM 878 C C . LEU A 1 115 ? 0.539 2.983 9.394 1.00 97.44 115 LEU A C 1
ATOM 880 O O . LEU A 1 115 ? 0.978 3.227 8.270 1.00 97.44 115 LEU A O 1
ATOM 884 N N . VAL A 1 116 ? 0.893 3.673 10.476 1.00 96.88 116 VAL A N 1
ATOM 885 C CA . VAL A 1 116 ? 1.893 4.744 10.462 1.00 96.88 116 VAL A CA 1
ATOM 886 C C . VAL A 1 116 ? 3.260 4.191 10.071 1.00 96.88 116 VAL A C 1
ATOM 888 O O . VAL A 1 116 ? 3.889 4.727 9.156 1.00 96.88 116 VAL A O 1
ATOM 891 N N . ASP A 1 117 ? 3.681 3.084 10.678 1.00 95.00 117 ASP A N 1
ATOM 892 C CA . ASP A 1 117 ? 4.964 2.442 10.391 1.00 95.00 117 ASP A CA 1
ATOM 893 C C . ASP A 1 117 ? 5.039 1.956 8.945 1.00 95.00 117 ASP A C 1
ATOM 895 O O . ASP A 1 117 ? 6.001 2.250 8.229 1.00 95.00 117 ASP A O 1
ATOM 899 N N . HIS A 1 118 ? 3.996 1.274 8.468 1.00 95.69 118 HIS A N 1
ATOM 900 C CA . HIS A 1 118 ? 3.932 0.837 7.078 1.00 95.69 118 HIS A CA 1
ATOM 901 C C . HIS A 1 118 ? 3.921 2.036 6.114 1.00 95.69 118 HIS A C 1
ATOM 903 O O . HIS A 1 118 ? 4.626 2.030 5.104 1.00 95.69 118 HIS A O 1
ATOM 909 N N . THR A 1 119 ? 3.194 3.103 6.444 1.00 96.62 119 THR A N 1
ATOM 910 C CA . THR A 1 119 ? 3.149 4.316 5.619 1.00 96.62 119 THR A CA 1
ATOM 911 C C . THR A 1 119 ? 4.525 4.960 5.498 1.00 96.62 119 THR A C 1
ATOM 913 O O . THR A 1 119 ? 5.001 5.211 4.390 1.00 96.62 119 THR A O 1
ATOM 916 N N . ASN A 1 120 ? 5.201 5.170 6.624 1.00 94.69 120 ASN A N 1
ATOM 917 C CA . ASN A 1 120 ? 6.527 5.778 6.651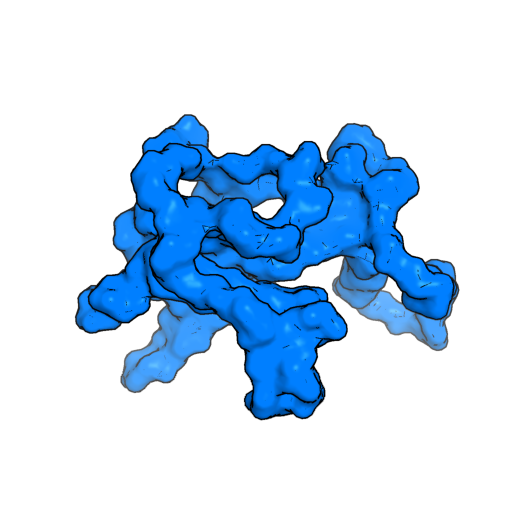 1.00 94.69 120 ASN A CA 1
ATOM 918 C C . ASN A 1 120 ? 7.577 4.889 5.971 1.00 94.69 120 ASN A C 1
ATOM 920 O O . ASN A 1 120 ? 8.465 5.405 5.288 1.00 94.69 120 ASN A O 1
ATOM 924 N N . TYR A 1 121 ? 7.444 3.562 6.061 1.00 92.44 121 TYR A N 1
ATOM 925 C CA . TYR A 1 121 ? 8.262 2.622 5.295 1.00 92.44 121 TYR A CA 1
ATOM 926 C C . TYR A 1 121 ? 8.086 2.803 3.777 1.00 92.44 121 TYR A C 1
ATOM 928 O O . TYR A 1 121 ? 9.081 2.860 3.048 1.00 92.44 121 TYR A O 1
ATOM 936 N N . ILE A 1 122 ? 6.848 2.940 3.289 1.00 93.44 122 ILE A N 1
ATOM 937 C CA . ILE A 1 122 ? 6.581 3.161 1.859 1.00 93.44 122 ILE A CA 1
ATOM 938 C C . ILE A 1 122 ? 7.091 4.529 1.403 1.00 93.44 122 ILE A C 1
ATOM 940 O O . ILE A 1 122 ? 7.756 4.596 0.368 1.00 93.44 122 ILE A O 1
ATOM 944 N N . LEU A 1 123 ? 6.862 5.595 2.177 1.00 93.62 123 LEU A N 1
ATOM 945 C CA . LEU A 1 123 ? 7.389 6.932 1.879 1.00 93.62 123 LEU A CA 1
ATOM 946 C C . LEU A 1 123 ? 8.924 6.921 1.780 1.00 93.62 123 LEU A C 1
ATOM 948 O O . LEU A 1 123 ? 9.476 7.416 0.800 1.00 93.62 123 LEU A O 1
ATOM 952 N N . THR A 1 124 ? 9.604 6.266 2.727 1.00 90.38 124 THR A N 1
ATOM 953 C CA . THR A 1 124 ? 11.077 6.168 2.757 1.00 90.38 124 THR A CA 1
ATOM 954 C C . THR A 1 124 ? 11.648 5.471 1.523 1.00 90.38 124 THR A C 1
ATOM 956 O O . THR A 1 124 ? 12.716 5.844 1.030 1.00 90.38 124 THR A O 1
ATOM 959 N N . ASN A 1 125 ? 10.989 4.403 1.065 1.00 87.94 125 ASN A N 1
ATOM 960 C CA . ASN A 1 125 ? 11.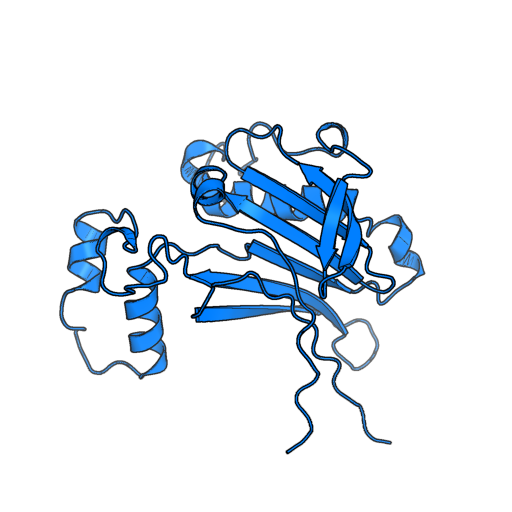555 3.504 0.061 1.00 87.94 125 ASN A CA 1
ATOM 961 C C . ASN A 1 125 ? 11.072 3.797 -1.358 1.00 87.94 125 ASN A C 1
ATOM 963 O O . ASN A 1 125 ? 11.877 3.728 -2.283 1.00 87.94 125 ASN A O 1
ATOM 967 N N . THR A 1 126 ? 9.795 4.140 -1.524 1.00 88.62 126 THR A N 1
ATOM 968 C CA . THR A 1 126 ? 9.178 4.365 -2.841 1.00 88.62 126 THR A CA 1
ATOM 969 C C . THR A 1 126 ? 9.293 5.823 -3.266 1.00 88.62 126 THR A C 1
ATOM 971 O O . THR A 1 126 ? 9.601 6.104 -4.417 1.00 88.62 126 THR A O 1
ATOM 974 N N . PHE A 1 127 ? 9.119 6.757 -2.329 1.00 89.88 127 PHE A N 1
ATOM 975 C CA . PHE A 1 127 ? 9.132 8.198 -2.598 1.00 89.88 127 PHE A CA 1
ATOM 976 C C . PHE A 1 127 ? 10.461 8.845 -2.205 1.00 89.88 127 PHE A C 1
ATOM 978 O O . PHE A 1 127 ? 10.521 10.034 -1.910 1.00 89.88 127 PHE A O 1
ATOM 985 N N . ARG A 1 128 ? 11.549 8.066 -2.201 1.00 85.06 128 ARG A N 1
ATOM 986 C CA . ARG A 1 128 ? 12.875 8.494 -1.737 1.00 85.06 128 ARG A CA 1
ATOM 987 C C . ARG A 1 128 ? 13.311 9.826 -2.350 1.00 85.06 128 ARG A C 1
ATOM 989 O O . ARG A 1 128 ? 13.782 10.691 -1.622 1.00 85.06 128 ARG A O 1
ATOM 996 N N . ASP A 1 129 ? 13.124 9.994 -3.655 1.00 85.19 129 ASP A N 1
ATOM 997 C CA . ASP A 1 129 ? 13.616 11.167 -4.386 1.00 85.19 129 ASP A CA 1
ATOM 998 C C . ASP A 1 129 ? 12.851 12.456 -4.047 1.00 85.19 129 ASP A C 1
ATOM 1000 O O . ASP A 1 129 ? 13.397 13.550 -4.176 1.00 85.19 129 ASP A O 1
ATOM 1004 N N . THR A 1 130 ? 11.601 12.343 -3.589 1.00 87.19 130 THR A N 1
ATOM 1005 C CA . THR A 1 130 ? 10.739 13.492 -3.267 1.00 87.19 130 THR A CA 1
ATOM 1006 C C . THR A 1 130 ? 10.573 13.718 -1.766 1.00 87.19 130 THR A C 1
ATOM 1008 O O . THR A 1 130 ? 10.376 14.855 -1.331 1.00 87.19 130 THR A O 1
ATOM 1011 N N . ARG A 1 131 ? 10.655 12.654 -0.960 1.00 89.44 131 ARG A N 1
ATOM 1012 C CA . ARG A 1 131 ? 10.363 12.667 0.478 1.00 89.44 131 ARG A CA 1
ATOM 1013 C C . ARG A 1 131 ? 11.584 12.564 1.367 1.00 89.44 131 ARG A C 1
ATOM 1015 O O . ARG A 1 131 ? 11.497 13.014 2.509 1.00 89.44 131 ARG A O 1
ATOM 1022 N N . ASN A 1 132 ? 12.704 12.010 0.911 1.00 87.00 132 ASN A N 1
ATOM 1023 C CA . ASN A 1 132 ? 13.837 11.817 1.810 1.00 87.00 132 ASN A CA 1
ATOM 1024 C C . ASN A 1 132 ? 14.750 13.040 1.823 1.00 87.00 132 ASN A C 1
ATOM 1026 O O . ASN A 1 132 ? 15.168 13.559 0.789 1.00 87.00 132 ASN A O 1
ATOM 1030 N N . SER A 1 133 ? 15.104 13.474 3.028 1.00 81.88 133 SER A N 1
ATOM 1031 C CA . SER A 1 133 ? 16.131 14.489 3.227 1.00 81.88 133 SER A CA 1
ATOM 1032 C C . SER A 1 133 ? 17.498 13.809 3.287 1.00 81.88 133 SER A C 1
ATOM 1034 O O . SER A 1 133 ? 17.811 13.105 4.247 1.00 81.88 133 SER A O 1
ATOM 1036 N N . GLY A 1 134 ? 18.311 14.012 2.249 1.00 75.19 134 GLY A N 1
ATOM 1037 C CA . GLY A 1 134 ? 19.644 13.417 2.128 1.00 75.19 134 GLY A CA 1
ATOM 1038 C C . GLY A 1 134 ? 19.639 11.955 1.666 1.00 75.19 134 GLY A C 1
ATOM 1039 O O . GLY A 1 134 ? 18.614 11.392 1.288 1.00 75.19 134 GLY A O 1
ATOM 1040 N N . TRP A 1 135 ? 20.818 11.331 1.675 1.00 73.06 135 TRP A N 1
ATOM 1041 C CA . TRP A 1 135 ? 21.025 9.955 1.214 1.00 73.06 135 TRP A CA 1
ATOM 1042 C C . TRP A 1 135 ? 21.696 9.102 2.298 1.00 73.06 135 TRP A C 1
ATOM 1044 O O . TRP A 1 135 ? 22.491 9.601 3.092 1.00 73.06 135 TRP A O 1
ATOM 1054 N N . GLY A 1 136 ? 21.392 7.802 2.311 1.00 70.19 136 GLY A N 1
ATOM 1055 C CA . GLY A 1 136 ? 21.990 6.828 3.226 1.00 70.19 136 GLY A CA 1
ATOM 1056 C C . GLY A 1 136 ? 21.179 6.578 4.509 1.00 70.19 136 GLY A C 1
ATOM 1057 O O . GLY A 1 136 ? 20.027 6.991 4.604 1.00 70.19 136 GLY A O 1
ATOM 1058 N N . PRO A 1 137 ? 21.762 5.879 5.501 1.00 68.12 137 PRO A N 1
ATOM 1059 C CA . PRO A 1 137 ? 21.064 5.402 6.704 1.00 68.12 137 PRO A CA 1
ATOM 1060 C C . PRO A 1 137 ? 20.585 6.513 7.655 1.00 68.12 137 PRO A C 1
ATOM 1062 O O . PRO A 1 137 ? 19.853 6.231 8.596 1.00 68.12 137 PRO A O 1
ATOM 1065 N N . HIS A 1 138 ? 20.980 7.765 7.414 1.00 75.50 138 HIS A N 1
ATOM 1066 C CA . HIS A 1 138 ? 20.536 8.933 8.182 1.00 75.50 138 HIS A CA 1
ATOM 1067 C C . HIS A 1 138 ? 19.438 9.739 7.476 1.00 75.50 138 HIS A C 1
ATOM 1069 O O . HIS A 1 138 ? 19.076 10.811 7.956 1.00 75.50 138 HIS A O 1
ATOM 1075 N N . SER A 1 139 ? 18.927 9.267 6.332 1.00 79.62 139 SER A N 1
ATOM 1076 C CA . SER A 1 139 ? 17.849 9.964 5.635 1.00 79.62 139 SER A CA 1
ATOM 1077 C C . SER A 1 139 ? 16.577 9.965 6.477 1.00 79.62 139 SER A C 1
ATOM 1079 O O . SER A 1 139 ? 16.148 8.909 6.942 1.00 79.62 139 SER A O 1
ATOM 1081 N N . THR A 1 140 ? 15.950 11.127 6.620 1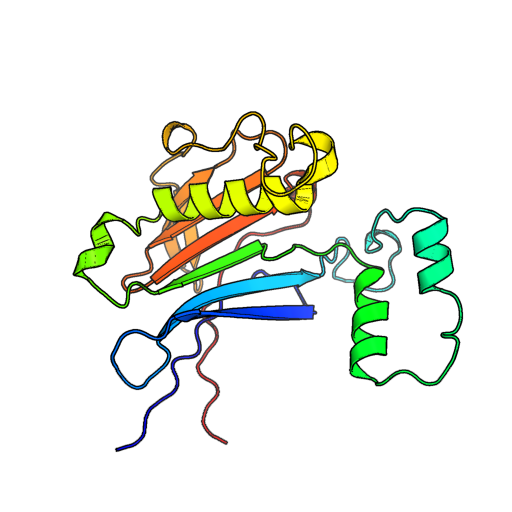.00 84.06 140 THR A N 1
ATOM 1082 C CA . THR A 1 140 ? 14.648 11.265 7.279 1.00 84.06 140 THR A CA 1
ATOM 1083 C C . THR A 1 140 ? 13.549 11.484 6.249 1.00 84.06 140 THR A C 1
ATOM 1085 O O . THR A 1 140 ? 13.767 12.127 5.218 1.00 84.06 140 THR A O 1
ATOM 1088 N N . VAL A 1 141 ? 12.359 10.951 6.531 1.00 88.38 141 VAL A N 1
ATOM 1089 C CA . VAL A 1 141 ? 11.160 11.219 5.730 1.00 88.38 141 VAL A CA 1
ATOM 1090 C C . VAL A 1 141 ? 10.644 12.604 6.084 1.00 88.38 141 VAL A C 1
ATOM 1092 O O . VAL A 1 141 ? 10.410 12.912 7.254 1.00 88.38 141 VAL A O 1
ATOM 1095 N N . ARG A 1 142 ? 10.462 13.445 5.072 1.00 89.00 142 ARG A N 1
ATOM 1096 C CA . ARG A 1 142 ? 9.800 14.736 5.202 1.00 89.00 142 ARG A CA 1
ATOM 1097 C C . ARG A 1 142 ? 8.292 14.535 5.372 1.00 89.00 142 ARG A C 1
ATOM 1099 O O . ARG A 1 142 ? 7.679 13.782 4.616 1.00 89.00 142 ARG A O 1
ATOM 1106 N N . ASP A 1 143 ? 7.719 15.271 6.323 1.00 91.19 143 ASP A N 1
ATOM 1107 C CA . ASP A 1 143 ? 6.288 15.260 6.641 1.00 91.19 143 ASP A CA 1
ATOM 1108 C C . ASP A 1 143 ? 5.770 13.821 6.874 1.00 91.19 143 ASP A C 1
ATOM 1110 O O . ASP A 1 143 ? 4.918 13.340 6.125 1.00 91.19 143 ASP A O 1
ATOM 1114 N N . PRO A 1 144 ? 6.335 13.087 7.859 1.00 93.94 144 PRO A N 1
ATOM 1115 C CA . PRO A 1 144 ? 5.987 11.691 8.093 1.00 93.94 144 PRO A CA 1
ATOM 1116 C C . PRO A 1 144 ? 4.531 11.548 8.543 1.00 93.94 144 PRO A C 1
ATOM 1118 O O . PRO A 1 144 ? 3.966 12.423 9.208 1.00 93.94 144 PRO A O 1
ATOM 1121 N N . ALA A 1 145 ? 3.940 10.397 8.234 1.00 95.31 145 ALA A N 1
ATOM 1122 C CA . ALA A 1 145 ? 2.635 10.032 8.750 1.00 95.31 145 ALA A CA 1
ATOM 1123 C C . ALA A 1 145 ? 2.675 9.918 10.278 1.00 95.31 145 ALA A C 1
ATOM 1125 O O . ALA A 1 145 ? 3.654 9.453 10.864 1.00 95.31 145 ALA A O 1
ATOM 1126 N N . THR A 1 146 ? 1.578 10.324 10.913 1.00 96.19 146 THR A N 1
ATOM 1127 C CA . THR A 1 146 ? 1.359 10.218 12.359 1.00 96.19 146 THR A CA 1
ATOM 1128 C C . THR A 1 146 ? -0.062 9.733 12.622 1.00 96.19 146 THR A C 1
ATOM 1130 O O . THR A 1 146 ? -0.939 9.882 11.767 1.00 96.19 146 THR A O 1
ATOM 1133 N N . GLU A 1 147 ? -0.320 9.185 13.810 1.00 95.81 147 GLU A N 1
ATOM 1134 C CA . GLU A 1 147 ? -1.648 8.664 14.164 1.00 95.81 147 GLU A CA 1
ATOM 1135 C C . GLU A 1 147 ? -2.740 9.747 14.144 1.00 95.81 147 GLU A C 1
ATOM 1137 O O . GLU A 1 147 ? -3.893 9.467 13.825 1.00 95.81 147 GLU A O 1
ATOM 1142 N N . ASN A 1 148 ? -2.374 11.012 14.377 1.00 95.44 148 ASN A N 1
ATOM 1143 C CA . ASN A 1 148 ? -3.296 12.151 14.309 1.00 95.44 148 ASN A CA 1
ATOM 1144 C C . ASN A 1 148 ? -3.862 12.396 12.898 1.00 95.44 148 ASN A C 1
ATOM 1146 O O . ASN A 1 148 ? -4.868 13.088 12.754 1.00 95.44 148 ASN A O 1
ATOM 1150 N N . ALA A 1 149 ? -3.224 11.858 11.854 1.00 94.19 149 ALA A N 1
ATOM 1151 C CA . ALA A 1 149 ? -3.694 11.963 10.474 1.00 94.19 149 ALA A CA 1
ATOM 1152 C C . ALA A 1 149 ? -4.741 10.892 10.108 1.00 94.19 149 ALA A C 1
ATOM 1154 O O . ALA A 1 149 ? -5.213 10.855 8.966 1.00 94.19 149 ALA A O 1
ATOM 1155 N N . LEU A 1 150 ? -5.088 9.999 11.042 1.00 97.62 150 LEU A N 1
ATOM 1156 C CA . LEU A 1 150 ? -5.977 8.873 10.790 1.00 97.62 150 LEU A CA 1
ATOM 1157 C C . LEU A 1 150 ? -7.446 9.247 11.005 1.00 97.62 150 LEU A C 1
ATOM 1159 O O . LEU A 1 150 ? -7.838 9.842 12.003 1.00 97.62 150 LEU A O 1
ATOM 1163 N N . THR A 1 151 ? -8.285 8.831 10.063 1.00 97.88 151 THR A N 1
ATOM 1164 C CA . THR A 1 151 ? -9.738 8.772 10.235 1.00 97.88 151 THR A CA 1
ATOM 1165 C C . THR A 1 151 ? -10.105 7.423 10.844 1.00 97.88 151 THR A C 1
ATOM 1167 O O . THR A 1 151 ? -9.736 6.386 10.287 1.00 97.88 151 THR A O 1
ATOM 1170 N N . LEU A 1 152 ? -10.830 7.441 11.961 1.00 96.25 152 LEU A N 1
ATOM 1171 C CA . LEU A 1 152 ? -11.306 6.243 12.656 1.00 96.25 152 LEU A CA 1
ATOM 1172 C C . LEU A 1 152 ? -12.634 5.735 12.064 1.00 96.25 152 LEU A C 1
ATOM 1174 O O . LEU A 1 152 ? -13.287 6.439 11.292 1.00 96.25 152 LEU A O 1
ATOM 1178 N N . ASP A 1 153 ? -13.027 4.520 12.447 1.00 94.25 153 ASP A N 1
ATOM 1179 C CA . ASP A 1 153 ? -14.330 3.901 12.158 1.00 94.25 153 ASP A CA 1
ATOM 1180 C C . ASP A 1 153 ? -14.710 3.844 10.667 1.00 94.25 153 ASP A C 1
ATOM 1182 O O . ASP A 1 153 ? -15.881 3.914 10.282 1.00 94.25 153 ASP A O 1
ATOM 1186 N N . VAL A 1 154 ? -13.712 3.681 9.796 1.00 95.50 154 VAL A N 1
ATOM 1187 C CA . VAL A 1 154 ? -13.916 3.547 8.351 1.00 95.50 154 VAL A CA 1
ATOM 1188 C C . VAL A 1 154 ? -14.224 2.085 8.011 1.00 95.50 154 VAL A C 1
ATOM 1190 O O . VAL A 1 154 ? -13.454 1.204 8.399 1.00 95.50 154 VAL A O 1
ATOM 1193 N N . PRO A 1 155 ? -15.308 1.785 7.269 1.00 95.69 155 PRO A N 1
ATOM 1194 C CA . PRO A 1 155 ? -15.605 0.419 6.858 1.00 95.69 155 PRO A CA 1
ATOM 1195 C C . PRO A 1 155 ? -14.587 -0.070 5.822 1.00 95.69 155 PRO A C 1
ATOM 1197 O O . PRO A 1 155 ? -14.392 0.549 4.773 1.00 95.69 155 PRO A O 1
ATOM 1200 N N . ILE A 1 156 ? -13.961 -1.211 6.106 1.00 94.06 156 ILE A N 1
ATOM 1201 C CA . ILE A 1 156 ? -13.005 -1.882 5.227 1.00 94.06 156 ILE A CA 1
ATOM 1202 C C . ILE A 1 156 ? -13.565 -3.242 4.823 1.00 94.06 156 ILE A C 1
ATOM 1204 O O . ILE A 1 156 ? -13.922 -4.063 5.666 1.00 94.06 156 ILE A O 1
ATOM 1208 N N . ARG A 1 157 ? -13.607 -3.505 3.514 1.00 94.06 157 ARG A N 1
ATOM 1209 C CA . ARG A 1 157 ? -14.121 -4.763 2.970 1.00 94.06 157 ARG A CA 1
ATOM 1210 C C . ARG A 1 157 ? -13.088 -5.883 3.118 1.00 94.06 157 ARG A C 1
ATOM 1212 O O . ARG A 1 157 ? -12.110 -5.903 2.374 1.00 94.06 157 ARG A O 1
ATOM 1219 N N . VAL A 1 158 ? -13.342 -6.840 4.006 1.00 92.38 158 VAL A N 1
ATOM 1220 C CA . VAL A 1 158 ? -12.535 -8.051 4.227 1.00 92.38 158 VAL A CA 1
ATOM 1221 C C . VAL A 1 158 ? -13.432 -9.285 4.122 1.00 92.38 158 VAL A C 1
ATOM 1223 O O . VAL A 1 158 ? -14.477 -9.353 4.763 1.00 92.38 158 VAL A O 1
ATOM 1226 N N . ASP A 1 159 ? -13.065 -10.258 3.288 1.00 90.12 159 ASP A N 1
ATOM 1227 C CA . ASP A 1 159 ? -13.819 -11.509 3.092 1.00 90.12 159 ASP A CA 1
ATOM 1228 C C . ASP A 1 159 ? -15.301 -11.281 2.744 1.00 90.12 159 ASP A C 1
ATOM 1230 O O . ASP A 1 159 ? -16.204 -11.983 3.197 1.00 90.12 159 ASP A O 1
ATOM 1234 N N . GLY A 1 160 ? -15.564 -10.244 1.944 1.00 89.00 160 GLY A N 1
ATOM 1235 C CA . GLY A 1 160 ? -16.920 -9.861 1.548 1.00 89.00 160 GLY A CA 1
ATOM 1236 C C . GLY A 1 160 ? -17.724 -9.121 2.625 1.00 89.00 160 GLY A C 1
ATOM 1237 O O . GLY A 1 160 ? -18.844 -8.706 2.334 1.00 89.00 160 GLY A O 1
ATOM 1238 N N . ARG A 1 161 ? -17.162 -8.893 3.819 1.00 92.88 161 ARG A N 1
ATOM 1239 C CA . ARG A 1 161 ? -17.803 -8.217 4.959 1.00 92.88 161 ARG A CA 1
ATOM 1240 C C . ARG A 1 161 ? -17.125 -6.889 5.280 1.00 92.88 161 ARG A C 1
ATOM 1242 O O . ARG A 1 161 ? -15.948 -6.716 4.986 1.00 92.88 161 ARG A O 1
ATOM 1249 N N . ASP A 1 162 ? -17.857 -5.966 5.889 1.00 95.25 162 ASP A N 1
ATOM 1250 C CA . ASP A 1 162 ? -17.271 -4.720 6.385 1.00 95.25 162 ASP A CA 1
ATOM 1251 C C . ASP A 1 162 ? -16.734 -4.925 7.806 1.00 95.25 162 ASP A C 1
ATOM 1253 O O . ASP A 1 162 ? -17.445 -5.403 8.691 1.00 95.25 162 ASP A O 1
ATOM 1257 N N . VAL A 1 163 ? -15.466 -4.576 8.003 1.00 94.50 163 VAL A N 1
ATOM 1258 C CA . VAL A 1 163 ? -14.766 -4.554 9.291 1.00 94.50 163 VAL A CA 1
ATOM 1259 C C . VAL A 1 163 ? -14.447 -3.098 9.615 1.00 94.50 163 VAL A C 1
ATOM 1261 O O . VAL A 1 163 ? -14.069 -2.341 8.719 1.00 94.50 163 VAL A O 1
ATOM 1264 N N . GLN A 1 164 ? -14.611 -2.685 10.873 1.00 96.75 164 GLN A N 1
ATOM 1265 C CA . GLN A 1 164 ? -14.191 -1.346 11.288 1.00 96.75 164 GLN A CA 1
ATOM 1266 C C . GLN A 1 164 ? -12.671 -1.216 11.221 1.00 96.75 164 GLN A C 1
ATOM 1268 O O . GLN A 1 164 ? -11.933 -2.093 11.675 1.00 96.75 164 GLN A O 1
ATOM 1273 N N . GLY A 1 165 ? -12.209 -0.101 10.674 1.00 96.62 165 GLY A N 1
ATOM 1274 C CA . GLY A 1 165 ? -10.794 0.174 10.549 1.00 96.62 165 GLY A CA 1
ATOM 1275 C C . GLY A 1 165 ? -10.467 1.654 10.499 1.00 96.62 165 GLY A C 1
ATOM 1276 O O . GLY A 1 165 ? -11.274 2.522 10.825 1.00 96.62 165 GLY A O 1
ATOM 1277 N N . LEU A 1 166 ? -9.235 1.917 10.093 1.00 98.06 166 LEU A N 1
ATOM 1278 C CA . LEU A 1 166 ? -8.603 3.222 10.056 1.00 98.06 166 LEU A CA 1
ATOM 1279 C C . LEU A 1 166 ? -8.261 3.578 8.618 1.00 98.06 166 LEU A C 1
ATOM 1281 O O . LEU A 1 166 ? -7.937 2.701 7.811 1.00 98.06 166 LEU A O 1
ATOM 1285 N N . ARG A 1 167 ? -8.278 4.871 8.307 1.00 97.94 167 ARG A N 1
ATOM 1286 C CA . ARG A 1 167 ? -7.855 5.384 7.005 1.00 97.94 167 ARG A CA 1
ATOM 1287 C C . ARG A 1 167 ? -6.906 6.558 7.151 1.00 97.94 167 ARG A C 1
ATOM 1289 O O . ARG A 1 167 ? -7.211 7.520 7.846 1.00 97.94 167 ARG A O 1
ATOM 1296 N N . LEU A 1 168 ? -5.829 6.522 6.384 1.00 97.69 168 LEU A N 1
ATOM 1297 C CA . LEU A 1 168 ? -4.976 7.666 6.101 1.00 97.69 168 LEU A CA 1
ATOM 1298 C C . LEU A 1 168 ? -5.302 8.154 4.684 1.00 97.69 168 LEU A C 1
ATOM 1300 O O . LEU A 1 168 ? -5.058 7.447 3.712 1.00 97.69 168 LEU A O 1
ATOM 1304 N N . ASP A 1 169 ? -5.901 9.337 4.552 1.00 95.38 169 ASP A N 1
ATOM 1305 C CA . ASP A 1 169 ? -6.228 9.940 3.240 1.00 95.38 169 ASP A CA 1
ATOM 1306 C C . ASP A 1 169 ? -5.769 11.405 3.148 1.00 95.38 169 ASP A C 1
ATOM 1308 O O . ASP A 1 169 ? -6.062 12.067 2.159 1.00 95.38 169 ASP A O 1
ATOM 1312 N N . GLY A 1 170 ? -5.049 11.909 4.158 1.00 93.56 170 GLY A N 1
ATOM 1313 C CA . GLY A 1 170 ? -4.544 13.286 4.196 1.00 93.56 170 GLY A CA 1
ATOM 1314 C C . GLY A 1 170 ? -3.149 13.481 3.594 1.00 93.56 170 GLY A C 1
ATOM 1315 O O . GLY A 1 170 ? -2.798 14.606 3.258 1.00 93.56 170 GLY A O 1
ATOM 1316 N N . ASP A 1 171 ? -2.359 12.415 3.442 1.00 95.25 171 ASP A N 1
ATOM 1317 C CA . ASP A 1 171 ? -1.020 12.513 2.851 1.00 95.25 171 ASP A CA 1
ATOM 1318 C C . ASP A 1 171 ? -1.102 12.714 1.321 1.00 95.25 171 ASP A C 1
ATOM 1320 O O . ASP A 1 171 ? -1.914 12.052 0.664 1.00 95.25 171 ASP A O 1
ATOM 1324 N N . PRO A 1 172 ? -0.305 13.616 0.720 1.00 94.44 172 PRO A N 1
ATOM 1325 C CA . PRO A 1 172 ? -0.405 13.913 -0.708 1.00 94.44 172 PRO A CA 1
ATOM 1326 C C . PRO A 1 172 ? 0.037 12.761 -1.623 1.00 94.44 172 PRO A C 1
ATOM 1328 O O . PRO A 1 172 ? -0.497 12.646 -2.723 1.00 94.44 172 PRO A O 1
ATOM 1331 N N . ASP A 1 173 ? 0.944 11.889 -1.182 1.00 95.06 173 ASP A N 1
ATOM 1332 C CA . ASP A 1 173 ? 1.550 10.855 -2.031 1.00 95.06 173 ASP A CA 1
ATOM 1333 C C . ASP A 1 173 ? 0.923 9.479 -1.828 1.00 95.06 173 ASP A C 1
ATOM 1335 O O . ASP A 1 173 ? 0.928 8.658 -2.747 1.00 95.06 173 ASP A O 1
ATOM 1339 N N . VAL A 1 174 ? 0.352 9.213 -0.651 1.00 96.19 174 VAL A N 1
ATOM 1340 C CA . VAL A 1 174 ? -0.183 7.889 -0.317 1.00 96.19 174 VAL A CA 1
ATOM 1341 C C . VAL A 1 174 ? -1.580 7.924 0.287 1.00 96.19 174 VAL A C 1
ATOM 1343 O O . VAL A 1 174 ? -2.043 8.911 0.859 1.00 96.19 174 VAL A O 1
ATOM 1346 N N . VAL A 1 175 ? -2.253 6.784 0.164 1.00 96.19 175 VAL A N 1
ATOM 1347 C CA . VAL A 1 175 ? -3.454 6.438 0.922 1.00 96.19 175 VAL A CA 1
ATOM 1348 C C . VAL A 1 175 ? -3.211 5.150 1.690 1.00 96.19 175 VAL A C 1
ATOM 1350 O O . VAL A 1 175 ? -2.569 4.228 1.184 1.00 96.19 175 VAL A O 1
ATOM 1353 N N . GLY A 1 176 ? -3.740 5.088 2.905 1.00 96.94 176 GLY A N 1
ATOM 1354 C CA . GLY A 1 176 ? -3.546 3.983 3.829 1.00 96.94 176 GLY A CA 1
ATOM 1355 C C . GLY A 1 176 ? -4.862 3.469 4.404 1.00 96.94 176 GLY A C 1
ATOM 1356 O O . GLY A 1 176 ? -5.785 4.247 4.650 1.00 96.94 176 GLY A O 1
ATOM 1357 N N . LEU A 1 177 ? -4.943 2.166 4.648 1.00 97.94 177 LEU A N 1
ATOM 1358 C CA . LEU A 1 177 ? -6.030 1.502 5.363 1.00 97.94 177 LEU A CA 1
ATOM 1359 C C . LEU A 1 177 ? -5.456 0.542 6.400 1.00 97.94 177 LEU A C 1
ATOM 1361 O O . LEU A 1 177 ? -4.460 -0.123 6.119 1.00 97.94 177 LEU A O 1
ATOM 1365 N N . ALA A 1 178 ? -6.112 0.407 7.550 1.00 97.44 178 ALA A N 1
ATOM 1366 C CA . ALA A 1 178 ? -5.773 -0.631 8.516 1.00 97.44 178 ALA A CA 1
ATOM 1367 C C . ALA A 1 178 ? -6.989 -1.199 9.241 1.00 97.44 178 ALA A C 1
ATOM 1369 O O . ALA A 1 178 ? -7.939 -0.477 9.521 1.00 97.44 178 ALA A O 1
ATOM 1370 N N . ALA A 1 179 ? -6.951 -2.486 9.571 1.00 95.94 179 ALA A N 1
ATOM 1371 C CA . ALA A 1 179 ? -7.990 -3.157 10.344 1.00 95.94 179 ALA A CA 1
ATOM 1372 C C . ALA A 1 179 ? -7.377 -4.187 11.293 1.00 95.94 179 ALA A C 1
ATOM 1374 O O . ALA A 1 179 ? -6.440 -4.900 10.925 1.00 95.94 179 ALA A O 1
ATOM 1375 N N . SER A 1 180 ? -7.953 -4.309 12.489 1.00 93.62 180 SER A N 1
ATOM 1376 C CA . SER A 1 180 ? -7.715 -5.475 13.339 1.00 93.62 180 SER A CA 1
ATOM 1377 C C . SER A 1 180 ? -8.596 -6.629 12.868 1.00 93.62 180 SER A C 1
ATOM 1379 O O . SER A 1 180 ? -9.797 -6.456 12.656 1.00 93.62 180 SER A O 1
ATOM 1381 N N . LEU A 1 181 ? -8.001 -7.808 12.710 1.00 90.62 181 LEU A N 1
ATOM 1382 C CA . LEU A 1 181 ? -8.690 -9.048 12.346 1.00 90.62 181 LEU A CA 1
ATOM 1383 C C . LEU A 1 181 ? -8.698 -10.053 13.513 1.00 90.62 181 LEU A C 1
ATOM 1385 O O . LEU A 1 181 ? -8.907 -11.246 13.298 1.00 90.62 181 LEU A O 1
ATOM 1389 N N . GLY A 1 182 ? -8.462 -9.577 14.741 1.00 87.44 182 GLY A N 1
ATOM 1390 C CA . GLY A 1 182 ? -8.334 -10.395 15.947 1.00 87.44 182 GLY A CA 1
ATOM 1391 C C . GLY A 1 182 ? -6.871 -10.649 16.300 1.00 87.44 182 GLY A C 1
ATOM 1392 O O . GLY A 1 182 ? -6.274 -9.870 17.033 1.00 87.44 182 GLY A O 1
ATOM 1393 N N . ASP A 1 183 ? -6.295 -11.724 15.766 1.00 84.62 183 ASP A N 1
ATOM 1394 C CA . ASP A 1 183 ? -4.912 -12.167 16.028 1.00 84.62 183 ASP A CA 1
ATOM 1395 C C . ASP A 1 183 ? -3.857 -11.510 15.121 1.00 84.62 183 ASP A C 1
ATOM 1397 O O . ASP A 1 183 ? -2.658 -11.785 15.215 1.00 84.62 183 ASP A O 1
ATOM 1401 N N . ARG A 1 184 ? -4.309 -10.659 14.203 1.00 89.50 184 ARG A N 1
ATOM 1402 C CA . ARG A 1 184 ? -3.474 -10.024 13.190 1.00 89.50 184 ARG A CA 1
ATOM 1403 C C . ARG A 1 184 ? -4.011 -8.659 12.807 1.00 89.50 184 ARG A C 1
ATOM 1405 O O . ARG A 1 184 ? -5.214 -8.396 12.885 1.00 89.50 184 ARG A O 1
ATOM 1412 N N . ILE A 1 185 ? -3.111 -7.820 12.326 1.00 93.44 185 ILE A N 1
ATOM 1413 C CA . ILE A 1 185 ? -3.405 -6.492 11.811 1.00 93.44 185 ILE A CA 1
ATOM 1414 C C . ILE A 1 185 ? -3.154 -6.499 10.314 1.00 93.44 185 ILE A C 1
ATOM 1416 O O . ILE A 1 185 ? -2.091 -6.895 9.843 1.00 93.44 185 ILE A O 1
ATOM 1420 N N . LEU A 1 186 ? -4.154 -6.054 9.566 1.00 94.94 186 LEU A N 1
ATOM 1421 C CA . LEU A 1 186 ? -4.034 -5.756 8.151 1.00 94.94 186 LEU A CA 1
ATOM 1422 C C . LEU A 1 186 ? -3.679 -4.282 8.000 1.00 94.94 186 LEU A C 1
ATOM 1424 O O . LEU A 1 186 ? -4.399 -3.438 8.530 1.00 94.94 186 LEU A O 1
ATOM 1428 N N . THR A 1 187 ? -2.655 -3.974 7.213 1.00 97.25 187 THR A N 1
ATOM 1429 C CA . THR A 1 187 ? -2.415 -2.628 6.692 1.00 97.25 187 THR A CA 1
ATOM 1430 C C . THR A 1 187 ? -2.270 -2.673 5.178 1.00 97.25 187 THR A C 1
ATOM 1432 O O . THR A 1 187 ? -1.743 -3.629 4.609 1.00 97.25 187 THR A O 1
ATOM 1435 N N . ALA A 1 188 ? -2.754 -1.643 4.498 1.00 96.56 188 ALA A N 1
ATOM 1436 C CA . ALA A 1 188 ? -2.559 -1.463 3.072 1.00 96.56 188 ALA A CA 1
ATOM 1437 C C . ALA A 1 188 ? -2.173 -0.018 2.798 1.00 96.56 188 ALA A C 1
ATOM 1439 O O . ALA A 1 188 ? -2.887 0.886 3.222 1.00 96.56 188 ALA A O 1
ATOM 1440 N N . VAL A 1 189 ? -1.067 0.192 2.093 1.00 96.62 189 VAL A N 1
ATOM 1441 C CA . VAL A 1 189 ? -0.546 1.516 1.749 1.00 96.62 189 VAL A CA 1
ATOM 1442 C C . VAL A 1 189 ? -0.253 1.537 0.259 1.00 96.62 189 VAL A C 1
ATOM 1444 O O . VAL A 1 189 ? 0.399 0.646 -0.279 1.00 96.62 189 VAL A O 1
ATOM 1447 N N . LEU A 1 190 ? -0.778 2.543 -0.428 1.00 93.56 190 LEU A N 1
ATOM 1448 C CA . LEU A 1 190 ? -0.728 2.645 -1.880 1.00 93.56 190 LEU A CA 1
ATOM 1449 C C . LEU A 1 190 ? -0.381 4.067 -2.290 1.00 93.56 190 LEU A C 1
ATOM 1451 O O . LEU A 1 190 ? -0.863 5.019 -1.674 1.00 93.56 190 LEU A O 1
ATOM 1455 N N . ALA A 1 191 ? 0.372 4.205 -3.380 1.00 93.38 191 ALA A N 1
ATOM 1456 C CA . ALA A 1 191 ? 0.544 5.491 -4.038 1.00 93.38 191 ALA A CA 1
ATOM 1457 C C . ALA A 1 191 ? -0.830 6.049 -4.442 1.00 93.38 191 ALA A C 1
ATOM 1459 O O . ALA A 1 191 ? -1.648 5.360 -5.066 1.00 93.38 191 ALA A O 1
ATOM 1460 N N . ARG A 1 192 ? -1.100 7.301 -4.071 1.00 93.56 192 ARG A N 1
ATOM 1461 C CA . ARG A 1 192 ? -2.394 7.963 -4.265 1.00 93.56 192 ARG A CA 1
ATOM 1462 C C . ARG A 1 192 ? -2.796 8.009 -5.735 1.00 93.56 192 ARG A C 1
ATOM 1464 O O . ARG A 1 192 ? -3.966 7.809 -6.050 1.00 93.56 192 ARG A O 1
ATOM 1471 N N . GLU A 1 193 ? -1.833 8.204 -6.626 1.00 91.88 193 GLU A N 1
ATOM 1472 C CA . GLU A 1 193 ? -2.013 8.180 -8.082 1.00 91.88 193 GLU A CA 1
ATOM 1473 C C . GLU A 1 193 ? -2.600 6.864 -8.618 1.00 91.88 193 GLU A C 1
ATOM 1475 O O . GLU A 1 193 ? -3.229 6.853 -9.674 1.00 91.88 193 GLU A O 1
ATOM 1480 N N . HIS A 1 194 ? -2.447 5.751 -7.895 1.00 89.19 194 HIS A N 1
ATOM 1481 C CA . HIS A 1 194 ? -2.993 4.456 -8.299 1.00 89.19 194 HIS A CA 1
ATOM 1482 C C . HIS A 1 194 ? -4.422 4.219 -7.798 1.00 89.19 194 HIS A C 1
ATOM 1484 O O . HIS A 1 194 ? -5.108 3.336 -8.316 1.00 89.19 194 HIS A O 1
ATOM 1490 N N . LYS A 1 195 ? -4.911 5.019 -6.837 1.00 88.81 195 LYS A N 1
ATOM 1491 C CA . LYS A 1 195 ? -6.265 4.909 -6.259 1.00 88.81 195 LYS A CA 1
ATOM 1492 C C . LYS A 1 195 ? -7.381 4.820 -7.317 1.00 88.81 195 LYS A C 1
ATOM 1494 O O . LYS A 1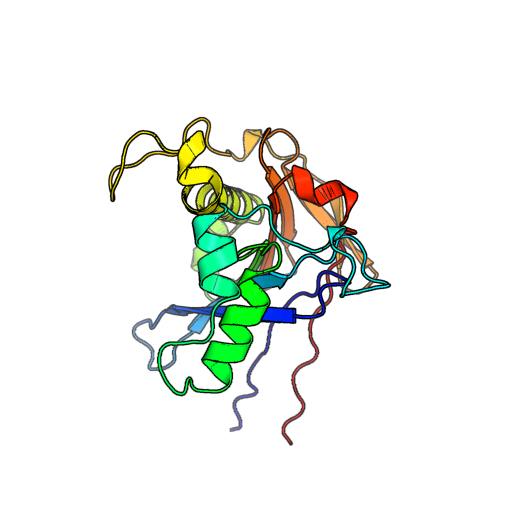 195 ? -8.260 3.984 -7.127 1.00 88.81 195 LYS A O 1
ATOM 1499 N N . PRO A 1 196 ? -7.374 5.590 -8.427 1.00 90.00 196 PRO A N 1
ATOM 1500 C CA . PRO A 1 196 ? -8.441 5.520 -9.432 1.00 90.00 196 PRO A CA 1
ATOM 1501 C C . PRO A 1 196 ? -8.564 4.165 -10.144 1.00 90.00 196 PRO A C 1
ATOM 1503 O O . PRO A 1 196 ? -9.637 3.836 -10.640 1.00 90.00 196 PRO A O 1
ATOM 1506 N N . PHE A 1 197 ? -7.489 3.374 -10.184 1.00 87.81 197 PHE A N 1
ATOM 1507 C CA . PHE A 1 197 ? -7.452 2.072 -10.860 1.00 87.81 197 PHE A CA 1
ATOM 1508 C C . PHE A 1 197 ? -7.753 0.904 -9.913 1.00 87.81 197 PHE A C 1
ATOM 1510 O O . PHE A 1 197 ? -7.764 -0.253 -10.330 1.00 87.81 197 PHE A O 1
ATOM 1517 N N . LEU A 1 198 ? -7.961 1.185 -8.623 1.00 87.38 198 LEU A N 1
ATOM 1518 C CA . LEU A 1 198 ? -8.016 0.172 -7.581 1.00 87.38 198 LEU A CA 1
ATOM 1519 C C . LEU A 1 198 ? -9.353 0.188 -6.851 1.00 87.38 198 LEU A C 1
ATOM 1521 O O . LEU A 1 198 ? -9.834 1.215 -6.376 1.00 87.38 198 LEU A O 1
ATOM 1525 N N . ARG A 1 199 ? -9.906 -1.011 -6.661 1.00 87.50 199 ARG A N 1
ATOM 1526 C CA . ARG A 1 199 ? -10.951 -1.258 -5.672 1.00 87.50 199 ARG A CA 1
ATOM 1527 C C . ARG A 1 199 ? -10.335 -1.982 -4.486 1.00 87.50 199 ARG A C 1
ATOM 1529 O O . ARG A 1 199 ? -9.943 -3.142 -4.599 1.00 87.50 199 ARG A O 1
ATOM 1536 N N . LEU A 1 200 ? -10.280 -1.304 -3.345 1.00 87.00 200 LEU A N 1
ATOM 1537 C CA . LEU A 1 200 ? -9.703 -1.865 -2.127 1.00 87.00 200 LEU A CA 1
ATOM 1538 C C . LEU A 1 200 ? -10.718 -2.776 -1.446 1.00 87.00 200 LEU A C 1
ATOM 1540 O O . LEU A 1 200 ? -11.644 -2.337 -0.769 1.00 87.00 200 LEU A O 1
ATOM 1544 N N . ALA A 1 201 ? -10.545 -4.064 -1.689 1.00 88.06 201 ALA A N 1
ATOM 1545 C CA . ALA A 1 201 ? -11.208 -5.139 -0.986 1.00 88.06 201 ALA A CA 1
ATOM 1546 C C . ALA A 1 201 ? -10.166 -6.214 -0.729 1.00 88.06 201 ALA A C 1
ATOM 1548 O O . ALA A 1 201 ? -9.275 -6.416 -1.551 1.00 88.06 201 ALA A O 1
ATOM 1549 N N . PHE A 1 202 ? -10.304 -6.875 0.407 1.00 89.44 202 PHE A N 1
ATOM 1550 C CA . PHE A 1 202 ? -9.325 -7.784 0.964 1.00 89.44 202 PHE A CA 1
ATOM 1551 C C . PHE A 1 202 ? -9.961 -9.159 1.143 1.00 89.44 202 PHE A C 1
ATOM 1553 O O . PHE A 1 202 ? -11.140 -9.262 1.483 1.00 89.44 202 PHE A O 1
ATOM 1560 N N . ALA A 1 203 ? -9.203 -10.224 0.902 1.00 86.25 203 ALA A N 1
ATOM 1561 C CA . ALA A 1 203 ? -9.676 -11.586 1.137 1.00 86.25 203 ALA A CA 1
ATOM 1562 C C . ALA A 1 203 ? -8.578 -12.453 1.737 1.00 86.25 203 ALA A C 1
ATOM 1564 O O . ALA A 1 203 ? -7.455 -12.434 1.236 1.00 86.25 203 ALA A O 1
ATOM 1565 N N . THR A 1 204 ? -8.916 -13.226 2.758 1.00 82.38 204 THR A N 1
ATOM 1566 C CA . THR A 1 204 ? -8.068 -14.236 3.375 1.00 82.38 204 THR A CA 1
ATOM 1567 C C . THR A 1 204 ? -7.833 -15.365 2.379 1.00 82.38 204 THR A C 1
ATOM 1569 O O . THR A 1 204 ? -8.764 -15.964 1.836 1.00 82.38 204 THR A O 1
ATOM 1572 N N . ARG A 1 205 ? -6.564 -15.670 2.114 1.00 72.12 205 ARG A N 1
ATOM 1573 C CA . ARG A 1 205 ? -6.196 -16.839 1.323 1.00 72.12 205 ARG A CA 1
ATOM 1574 C C . ARG A 1 205 ? -6.528 -18.112 2.117 1.00 72.12 205 ARG A C 1
ATOM 1576 O O . ARG A 1 205 ? -6.108 -18.207 3.265 1.00 72.12 205 ARG A O 1
ATOM 1583 N N . PRO A 1 206 ? -7.237 -19.091 1.532 1.00 65.12 206 PRO A N 1
ATOM 1584 C CA . PRO A 1 206 ? -7.430 -20.375 2.189 1.00 65.12 206 PRO A CA 1
ATOM 1585 C C . PRO A 1 206 ? -6.080 -21.077 2.359 1.00 65.12 206 PRO A C 1
ATOM 1587 O O . PRO A 1 206 ? -5.237 -21.020 1.454 1.00 65.12 206 PRO A O 1
ATOM 1590 N N . ASP A 1 207 ? -5.893 -21.755 3.494 1.00 59.47 207 ASP A N 1
ATOM 1591 C CA . ASP A 1 207 ? -4.739 -22.626 3.698 1.00 59.47 207 ASP A CA 1
ATOM 1592 C C . ASP A 1 207 ? -4.649 -23.598 2.522 1.00 59.47 207 ASP A C 1
ATOM 1594 O O . ASP A 1 207 ? -5.633 -24.233 2.122 1.00 59.47 207 ASP A O 1
ATOM 1598 N N . ARG A 1 208 ? -3.462 -23.692 1.919 1.00 48.75 208 ARG A N 1
ATOM 1599 C CA . ARG A 1 208 ? -3.224 -24.695 0.887 1.00 48.75 208 ARG A CA 1
ATOM 1600 C C . ARG A 1 208 ? -3.420 -26.051 1.559 1.00 48.75 208 ARG A C 1
ATOM 1602 O O . ARG A 1 208 ? -2.623 -26.411 2.421 1.00 48.75 208 ARG A O 1
ATOM 1609 N N . ALA A 1 209 ? -4.472 -26.779 1.178 1.00 35.38 209 ALA A N 1
ATOM 1610 C CA . ALA A 1 209 ? -4.663 -28.145 1.644 1.00 35.38 209 ALA A CA 1
ATOM 1611 C C . ALA A 1 209 ? -3.352 -28.922 1.417 1.00 35.38 209 ALA A C 1
ATOM 1613 O O . ALA A 1 209 ? -2.745 -28.758 0.349 1.00 35.38 209 ALA A O 1
ATOM 1614 N N . PRO A 1 210 ? -2.878 -29.706 2.400 1.00 42.59 210 PRO A N 1
ATOM 1615 C CA . PRO A 1 210 ? -1.716 -30.551 2.191 1.00 42.59 210 PRO A CA 1
ATOM 1616 C C . PRO A 1 210 ? -2.058 -31.518 1.054 1.00 42.59 210 PRO A C 1
ATOM 1618 O O . PRO A 1 210 ? -2.983 -32.319 1.182 1.00 42.59 210 PRO A O 1
ATOM 1621 N N . GLY A 1 211 ? -1.378 -31.346 -0.080 1.00 36.00 211 GLY A N 1
ATOM 1622 C CA . GLY A 1 211 ? -1.402 -32.300 -1.186 1.00 36.00 211 GLY A CA 1
ATOM 1623 C C . GLY A 1 211 ? -0.598 -33.543 -0.851 1.00 36.00 211 GLY A C 1
ATOM 1624 O O . GLY A 1 211 ? 0.317 -33.434 -0.002 1.00 36.00 211 GLY A O 1
#